Protein 3TQK (pdb70)

Sequence (335 aa):
NIKKEKVLIPAEVLIQDIPLLKTSFETVRKSRKEIANIIHGNDDRVAVVVGPCSIHDPAAAIEYATKLKEQVKKFHKDILIIRVYFEKPRTTIGWKGFINDPDLDNSYNINKGLRLARNLLSDLTNGLPCATEFLDVITPQYFAELITWGAIGARTVESQVHRELASGLSASIGFKNATNGDVQVAVDAVKSATYPHHFLSTTKSGSTAIFATKGNQNGHVILRGGASGPNFSKEHVDDCIAKLKKADINTKVIDCSHGNSQKDHSKQISVLADICEQIKHSNDIFGVIESNLVAGNQDINKKPLTYGQSVTDKCVDFEETVKLELAEAVQVRRG

B-factor: mean 31.32, std 11.63, range [2.0, 82.38]

Foldseek 3Di:
DDPDDDDAAFLLVLCVVQPQDPLLLVLQVVLLVVLLCLQLLVALAFEEEEEAPEDQDLVQVLVFLVVVVVCCVVFVNRYHYAEHEAADDDPPDDDGGCQQPNVLPPPRPNNVSLNVSQNSLSVSSNNHAYEYEDDAQGSCSNHLSSHQEYEHEQDCLQPPVSLQVLLAGSHQYEYEHHQAQHLLSRLVSLLSQQDWDWDWGADSNGHIDIDTGNGDLRYYYEFAAHNVAGQLAPVNQVVNCVSNVVSVRNTAYYELAPRNLVLDQVRSVVSVVRNLVVSLADSRRRYYFHEWADFFEDDSPDPPDDRTHHNDGTGHHVVVVSCSCNSVSRVNNDD

Structure (mmCIF, N/CA/C/O backbone):
data_3TQK
#
_entry.id   3TQK
#
_cell.length_a   84.690
_cell.length_b   84.690
_cell.length_c   107.387
_cell.angle_alpha   90.00
_cell.angle_beta   90.00
_cell.angle_gamma   120.00
#
_symmetry.space_group_name_H-M   'P 31 2 1'
#
loop_
_entity.id
_entity.type
_entity.pdbx_description
1 polymer 'Phospho-2-dehydro-3-deoxyheptonate aldolase'
2 non-polymer 'MANGANESE (II) ION'
3 non-polymer 'ACETATE ION'
4 non-polymer 'CALCIUM ION'
5 water water
#
loop_
_atom_site.group_PDB
_atom_site.id
_atom_site.type_symbol
_atom_site.label_atom_id
_atom_site.label_alt_id
_atom_site.label_comp_id
_atom_site.label_asym_id
_atom_site.label_entity_id
_atom_site.label_seq_id
_atom_site.pdbx_PDB_ins_code
_atom_site.Cartn_x
_atom_site.Cartn_y
_atom_site.Cartn_z
_atom_site.occupancy
_atom_site.B_iso_or_equiv
_atom_site.auth_seq_id
_atom_site.auth_comp_id
_atom_site.auth_asym_id
_atom_site.auth_atom_id
_atom_site.pdbx_PDB_model_num
ATOM 1 N N . ASN A 1 6 ? 7.511 43.627 -10.302 1.00 34.69 14 ASN A N 1
ATOM 2 C CA . ASN A 1 6 ? 6.704 43.216 -9.118 1.00 34.08 14 ASN A CA 1
ATOM 3 C C . ASN A 1 6 ? 7.350 43.629 -7.787 1.00 33.01 14 ASN A C 1
ATOM 4 O O . ASN A 1 6 ? 7.103 43.013 -6.739 1.00 31.16 14 ASN A O 1
ATOM 9 N N . ILE A 1 7 ? 8.156 44.695 -7.838 1.00 33.45 15 ILE A N 1
ATOM 10 C CA . ILE A 1 7 ? 8.740 45.287 -6.624 1.00 33.46 15 ILE A CA 1
ATOM 11 C C . ILE A 1 7 ? 8.041 46.605 -6.308 1.00 35.30 15 ILE A C 1
ATOM 12 O O . ILE A 1 7 ? 8.073 47.557 -7.096 1.00 36.62 15 ILE A O 1
ATOM 17 N N . LYS A 1 8 ? 7.388 46.639 -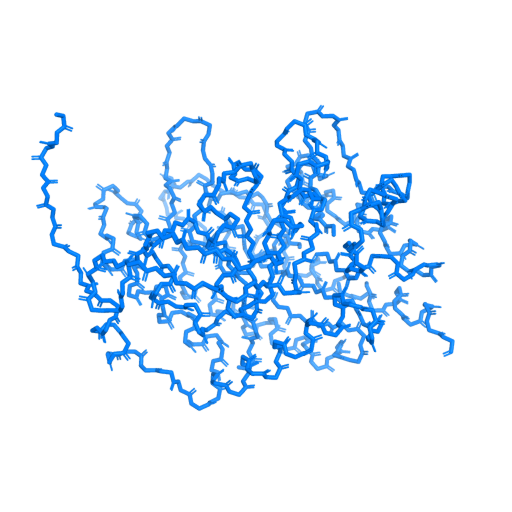5.156 1.00 36.28 16 LYS A N 1
ATOM 18 C CA . LYS A 1 8 ? 6.739 47.856 -4.671 1.00 38.63 16 LYS A CA 1
ATOM 19 C C . LYS A 1 8 ? 7.792 48.858 -4.204 1.00 38.30 16 LYS A C 1
ATOM 20 O O . LYS A 1 8 ? 7.740 50.025 -4.579 1.00 39.13 16 LYS A O 1
ATOM 26 N N . LYS A 1 9 ? 8.757 48.386 -3.408 1.00 37.40 17 LYS A N 1
ATOM 27 C CA . LYS A 1 9 ? 9.756 49.264 -2.796 1.00 37.71 17 LYS A CA 1
ATOM 28 C C . LYS A 1 9 ? 11.003 48.513 -2.314 1.00 36.04 17 LYS A C 1
ATOM 29 O O . LYS A 1 9 ? 10.907 47.398 -1.820 1.00 34.83 17 LYS A O 1
ATOM 35 N N . GLU A 1 10 ? 12.172 49.124 -2.496 1.00 35.80 18 GLU A N 1
ATOM 36 C CA . GLU A 1 10 ? 13.385 48.710 -1.810 1.00 34.79 18 GLU A CA 1
ATOM 37 C C . GLU A 1 10 ? 13.500 49.568 -0.585 1.00 34.18 18 GLU A C 1
ATOM 38 O O . GLU A 1 10 ? 13.529 50.790 -0.692 1.00 35.68 18 GLU A O 1
ATOM 44 N N . LYS A 1 11 ? 13.572 48.948 0.580 1.00 32.47 19 LYS A N 1
ATOM 45 C CA . LYS A 1 11 ? 13.724 49.703 1.813 1.00 32.17 19 LYS A CA 1
ATOM 46 C C . LYS A 1 11 ? 15.115 49.443 2.392 1.00 30.81 19 LYS A C 1
ATOM 47 O O . LYS A 1 11 ? 15.759 48.419 2.082 1.00 29.21 19 LYS A O 1
ATOM 53 N N . VAL A 1 12 ? 15.584 50.367 3.225 1.00 30.39 20 VAL A N 1
ATOM 54 C CA . VAL A 1 12 ? 16.928 50.267 3.793 1.00 29.39 20 VAL A CA 1
ATOM 55 C C . VAL A 1 12 ? 16.986 49.165 4.837 1.00 27.83 20 VAL A C 1
ATOM 56 O O . VAL A 1 12 ? 16.045 48.965 5.599 1.00 28.15 20 VAL A O 1
ATOM 60 N N . LEU A 1 13 ? 18.094 48.436 4.834 1.00 26.79 21 LEU A N 1
ATOM 61 C CA . LEU A 1 13 ? 18.433 47.456 5.863 1.00 25.53 21 LEU A CA 1
ATOM 62 C C . LEU A 1 13 ? 19.752 47.889 6.520 1.00 25.56 21 LEU A C 1
ATOM 63 O O . LEU A 1 13 ? 20.713 48.194 5.821 1.00 25.24 21 LEU A O 1
ATOM 68 N N . ILE A 1 14 ? 19.792 47.919 7.854 1.00 25.43 22 ILE A N 1
ATOM 69 C CA . ILE A 1 14 ? 21.009 48.270 8.576 1.00 25.41 22 ILE A CA 1
ATOM 70 C C . ILE A 1 14 ? 21.912 47.032 8.643 1.00 24.53 22 ILE A C 1
ATOM 71 O O . ILE A 1 14 ? 21.462 45.973 9.090 1.00 22.68 22 ILE A O 1
ATOM 76 N N . PRO A 1 15 ? 23.184 47.158 8.196 1.00 25.10 23 PRO A N 1
ATOM 77 C CA . PRO A 1 15 ? 24.083 46.000 8.172 1.00 24.51 23 PRO A CA 1
ATOM 78 C C . PRO A 1 15 ? 24.444 45.500 9.552 1.00 24.37 23 PRO A C 1
ATOM 79 O O . PRO A 1 15 ? 24.396 46.262 10.515 1.00 25.96 23 PRO A O 1
ATOM 83 N N . ALA A 1 16 ? 24.795 44.222 9.633 1.00 23.44 24 ALA A N 1
ATOM 84 C CA . ALA A 1 16 ? 25.081 43.553 10.904 1.00 23.32 24 ALA A CA 1
ATOM 85 C C . ALA A 1 16 ? 26.177 44.263 11.662 1.00 24.58 24 ALA A C 1
ATOM 86 O O . ALA A 1 16 ? 26.139 44.326 12.892 1.00 25.36 24 ALA A O 1
ATOM 88 N N . GLU A 1 17 ? 27.156 44.785 10.929 1.00 25.26 25 GLU A N 1
ATOM 89 C CA . GLU A 1 17 ? 28.231 45.612 11.498 1.00 26.94 25 GLU A CA 1
ATOM 90 C C . GLU A 1 17 ? 27.731 46.560 12.571 1.00 27.28 25 GLU A C 1
ATOM 91 O O . GLU A 1 17 ? 28.338 46.722 13.635 1.00 27.02 25 GLU A O 1
ATOM 97 N N . VAL A 1 18 ? 26.662 47.264 12.213 1.00 26.77 26 VAL A N 1
ATOM 98 C CA . VAL A 1 18 ? 26.162 48.353 13.026 1.00 27.61 26 VAL A CA 1
ATOM 99 C C . VAL A 1 18 ? 25.524 47.764 14.278 1.00 27.12 26 VAL A C 1
ATOM 100 O O . VAL A 1 18 ? 25.804 48.211 15.381 1.00 27.93 26 VAL A O 1
ATOM 104 N N . LEU A 1 19 ? 24.711 46.726 14.113 1.00 25.53 27 LEU A N 1
ATOM 105 C CA . LEU A 1 19 ? 24.071 46.100 15.265 1.00 25.33 27 LEU A CA 1
ATOM 106 C C . LEU A 1 19 ? 25.083 45.428 16.175 1.00 25.07 27 LEU A C 1
ATOM 107 O O . LEU A 1 19 ? 24.872 45.362 17.379 1.00 25.77 27 LEU A O 1
ATOM 112 N N . ILE A 1 20 ? 26.166 44.915 15.597 1.00 24.92 28 ILE A N 1
ATOM 113 C CA . ILE A 1 20 ? 27.259 44.331 16.376 1.00 25.09 28 ILE A CA 1
ATOM 114 C C . ILE A 1 20 ? 27.990 45.391 17.194 1.00 27.01 28 ILE A C 1
ATOM 115 O O . ILE A 1 20 ? 28.353 45.137 18.332 1.00 27.51 28 ILE A O 1
ATOM 120 N N . GLN A 1 21 ? 28.189 46.581 16.638 1.00 28.84 29 GLN A N 1
ATOM 121 C CA . GLN A 1 21 ? 28.742 47.695 17.412 1.00 31.72 29 GLN A CA 1
ATOM 122 C C . GLN A 1 21 ? 27.788 48.116 18.520 1.00 32.05 29 GLN A C 1
ATOM 123 O O . GLN A 1 21 ? 28.200 48.289 19.654 1.00 33.58 29 GLN A O 1
ATOM 129 N N . ASP A 1 22 ? 26.518 48.283 18.176 1.00 31.30 30 ASP A N 1
ATOM 130 C CA . ASP A 1 22 ? 25.484 48.665 19.144 1.00 31.88 30 ASP A CA 1
ATOM 131 C C . ASP A 1 22 ? 25.289 47.610 20.237 1.00 31.46 30 ASP A C 1
ATOM 132 O O . ASP A 1 22 ? 25.073 47.963 21.401 1.00 32.62 30 ASP A O 1
ATOM 137 N N . ILE A 1 23 ? 25.368 46.331 19.859 1.00 29.49 31 ILE A N 1
ATOM 138 C CA . ILE A 1 23 ? 25.052 45.221 20.758 1.00 29.13 31 ILE A CA 1
ATOM 139 C C . ILE A 1 23 ? 26.235 44.233 20.741 1.00 28.84 31 ILE A C 1
ATOM 140 O O . ILE A 1 23 ? 26.169 43.180 20.094 1.00 27.46 31 ILE A O 1
ATOM 145 N N . PRO A 1 24 ? 27.331 44.582 21.432 1.00 30.01 32 PRO A N 1
ATOM 146 C CA . PRO A 1 24 ? 28.564 43.829 21.279 1.00 29.94 32 PRO A CA 1
ATOM 147 C C . PRO A 1 24 ? 28.505 42.454 21.912 1.00 29.53 32 PRO A C 1
ATOM 148 O O . PRO A 1 24 ? 27.684 42.216 22.801 1.00 29.74 32 PRO A O 1
ATOM 152 N N . LEU A 1 25 ? 29.361 41.560 21.424 1.00 29.12 33 LEU A N 1
ATOM 153 C CA . LEU A 1 25 ? 29.556 40.243 22.032 1.00 29.07 33 LEU A CA 1
ATOM 154 C C . LEU A 1 25 ? 30.196 40.428 23.395 1.00 30.74 33 LEU A C 1
ATOM 155 O O . LEU A 1 25 ? 31.346 40.865 23.492 1.00 32.17 33 LEU A O 1
ATOM 160 N N . LEU A 1 26 ? 29.442 40.131 24.446 1.00 31.46 34 LEU A N 1
ATOM 161 C CA . LEU A 1 26 ? 29.928 40.321 25.811 1.00 33.28 34 LEU A CA 1
ATOM 162 C C . LEU A 1 26 ? 30.814 39.131 26.189 1.00 33.38 34 LEU A C 1
ATOM 163 O O . LEU A 1 26 ? 30.754 38.078 25.550 1.00 31.58 34 LEU A O 1
ATOM 168 N N . LYS A 1 27 ? 31.648 39.297 27.218 1.00 35.28 35 LYS A N 1
ATOM 169 C CA . LYS A 1 27 ? 32.621 38.259 27.578 1.00 35.26 35 LYS A CA 1
ATOM 170 C C . LYS A 1 27 ? 31.920 36.990 28.051 1.00 33.95 35 LYS A C 1
ATOM 171 O O . LYS A 1 27 ? 32.271 35.896 27.612 1.00 32.79 35 LYS A O 1
ATOM 177 N N . THR A 1 28 ? 30.931 37.127 28.932 1.00 33.92 36 THR A N 1
ATOM 178 C CA . THR A 1 28 ? 30.191 35.965 29.401 1.00 33.31 36 THR A CA 1
ATOM 179 C C . THR A 1 28 ? 29.519 35.233 28.239 1.00 31.22 36 THR A C 1
ATOM 180 O O . THR A 1 28 ? 29.537 34.000 28.183 1.00 30.47 36 THR A O 1
ATOM 184 N N . SER A 1 29 ? 28.948 35.998 27.312 1.00 30.31 37 SER A N 1
ATOM 185 C CA . SER A 1 29 ? 28.370 35.439 26.103 1.00 28.79 37 SER A CA 1
ATOM 186 C C . SER A 1 29 ? 29.410 34.638 25.317 1.00 27.98 37 SER A C 1
ATOM 187 O O . SER A 1 29 ? 29.155 33.506 24.948 1.00 26.55 37 SER A O 1
ATOM 190 N N . PHE A 1 30 ? 30.573 35.236 25.070 1.00 28.97 38 PHE A N 1
ATOM 191 C CA . PHE A 1 30 ? 31.637 34.584 24.316 1.00 28.92 38 PHE A CA 1
ATOM 192 C C . PHE A 1 30 ? 31.994 33.222 24.928 1.00 28.95 38 PHE A C 1
ATOM 193 O O . PHE A 1 30 ? 32.112 32.207 24.218 1.00 27.61 38 PHE A O 1
ATOM 201 N N . GLU A 1 31 ? 32.139 33.213 26.249 1.00 29.78 39 GLU A N 1
ATOM 202 C CA . GLU A 1 31 ? 32.564 32.022 26.970 1.00 30.12 39 GLU A CA 1
ATOM 203 C C . GLU A 1 31 ? 31.480 30.962 27.034 1.00 28.66 39 GLU A C 1
ATOM 204 O O . GLU A 1 31 ? 31.786 29.771 26.957 1.00 28.95 39 GLU A O 1
ATOM 210 N N . THR A 1 32 ? 30.222 31.386 27.146 1.00 27.80 40 THR A N 1
ATOM 211 C CA . THR A 1 32 ? 29.097 30.459 27.091 1.00 25.74 40 THR A CA 1
ATOM 212 C C . THR A 1 32 ? 29.030 29.769 25.729 1.00 24.19 40 THR A C 1
ATOM 213 O O . THR A 1 32 ? 28.816 28.554 25.652 1.00 23.15 40 THR A O 1
ATOM 217 N N . VAL A 1 33 ? 29.215 30.531 24.655 1.00 23.28 41 VAL A N 1
ATOM 218 C CA . VAL A 1 33 ? 29.130 29.960 23.319 1.00 21.77 41 VAL A CA 1
ATOM 219 C C . VAL A 1 33 ? 30.305 29.020 23.072 1.00 22.25 41 VAL A C 1
ATOM 220 O O . VAL A 1 33 ? 30.116 27.894 22.624 1.00 21.32 41 VAL A O 1
ATOM 224 N N . ARG A 1 34 ? 31.513 29.480 23.386 1.00 23.74 42 ARG A N 1
ATOM 225 C CA . ARG A 1 34 ? 32.713 28.698 23.150 1.00 24.49 42 ARG A CA 1
ATOM 226 C C . ARG A 1 34 ? 32.610 27.349 23.843 1.00 24.39 42 ARG A C 1
ATOM 227 O O . ARG A 1 34 ? 32.825 26.303 23.222 1.00 24.18 42 ARG A O 1
ATOM 235 N N . LYS A 1 35 ? 32.249 27.384 25.119 1.00 24.88 43 LYS A N 1
ATOM 236 C CA . LYS A 1 35 ? 32.162 26.181 25.929 1.00 25.35 43 LYS A CA 1
ATOM 237 C C . LYS A 1 35 ? 31.028 25.271 25.484 1.00 23.76 43 LYS A C 1
ATOM 238 O O . LYS A 1 35 ? 31.242 24.075 25.251 1.00 23.61 43 LYS A O 1
ATOM 244 N N . SER A 1 36 ? 29.831 25.824 25.350 1.00 22.68 44 SER A N 1
ATOM 245 C CA . SER A 1 36 ? 28.667 25.016 25.001 1.00 21.93 44 SER A CA 1
ATOM 246 C C . SER A 1 36 ? 28.798 24.392 23.616 1.00 21.43 44 SER A C 1
ATOM 247 O O . SER A 1 36 ? 28.299 23.289 23.385 1.00 21.43 44 SER A O 1
ATOM 250 N N . ARG A 1 37 ? 29.473 25.086 22.696 1.00 21.12 45 ARG A N 1
ATOM 251 C CA . ARG A 1 37 ? 29.705 24.545 21.355 1.00 20.48 45 ARG A CA 1
ATOM 252 C C . ARG A 1 37 ? 30.585 23.300 21.399 1.00 21.03 45 ARG A C 1
ATOM 253 O O . ARG A 1 37 ? 30.316 22.326 20.692 1.00 20.42 45 ARG A O 1
ATOM 261 N N . LYS A 1 38 ? 31.643 23.341 22.206 1.00 22.23 46 LYS A N 1
ATOM 262 C CA . LYS A 1 38 ? 32.497 22.169 22.375 1.00 23.27 46 LYS A CA 1
ATOM 263 C C . LYS A 1 38 ? 31.679 21.034 22.997 1.00 22.82 46 LYS A C 1
ATOM 264 O O . LYS A 1 38 ? 31.729 19.895 22.545 1.00 22.08 46 LYS A O 1
ATOM 270 N N . GLU A 1 39 ? 30.907 21.371 24.018 1.00 22.83 47 GLU A N 1
ATOM 271 C CA . GLU A 1 39 ? 30.050 20.399 24.676 1.00 23.25 47 GLU A CA 1
ATOM 272 C C . GLU A 1 39 ? 29.021 19.732 23.753 1.00 22.13 47 GLU A C 1
ATOM 273 O O . GLU A 1 39 ? 28.868 18.513 23.805 1.00 22.59 47 GLU A O 1
ATOM 279 N N . ILE A 1 40 ? 28.319 20.491 22.911 1.00 20.74 48 ILE A N 1
ATOM 280 C CA . ILE A 1 40 ? 27.318 19.864 22.023 1.00 19.63 48 ILE A CA 1
ATOM 281 C C . ILE A 1 40 ? 27.999 19.061 20.907 1.00 19.43 48 ILE A C 1
ATOM 282 O O . ILE A 1 40 ? 27.484 18.013 20.508 1.00 19.81 48 ILE A O 1
ATOM 287 N N . ALA A 1 41 ? 29.142 19.535 20.409 1.00 18.69 49 ALA A N 1
ATOM 288 C CA . ALA A 1 41 ? 29.889 18.787 19.391 1.00 18.81 49 ALA A CA 1
ATOM 289 C C . ALA A 1 41 ? 30.263 17.380 19.902 1.00 19.23 49 ALA A C 1
ATOM 290 O O . ALA A 1 41 ? 30.086 16.395 19.191 1.00 19.52 49 ALA A O 1
ATOM 292 N N . ASN A 1 42 ? 30.741 17.297 21.138 1.00 19.83 50 ASN A N 1
ATOM 293 C CA . ASN A 1 42 ? 31.117 16.024 21.748 1.00 21.04 50 ASN A CA 1
ATOM 294 C C . ASN A 1 42 ? 29.927 15.107 21.982 1.00 21.17 50 ASN A C 1
ATOM 295 O O . ASN A 1 42 ? 30.028 13.896 21.804 1.00 21.55 50 ASN A O 1
ATOM 300 N N . ILE A 1 43 ? 28.801 15.678 22.380 1.00 20.85 51 ILE A N 1
ATOM 301 C CA . ILE A 1 43 ? 27.581 14.890 22.494 1.00 21.39 51 ILE A CA 1
ATOM 302 C C . ILE A 1 43 ? 27.147 14.361 21.110 1.00 21.27 51 ILE A C 1
ATOM 303 O O . ILE A 1 43 ? 26.848 13.185 20.977 1.00 21.90 51 ILE A O 1
ATOM 308 N N . ILE A 1 44 ? 27.166 15.216 20.090 1.00 21.07 52 ILE A N 1
ATOM 309 C CA . ILE A 1 44 ? 26.762 14.835 18.718 1.00 21.18 52 ILE A CA 1
ATOM 310 C C . ILE A 1 44 ? 27.597 13.671 18.164 1.00 22.08 52 ILE A C 1
ATOM 311 O O . ILE A 1 44 ? 27.072 12.793 17.467 1.00 23.15 52 ILE A O 1
ATOM 316 N N . HIS A 1 45 ? 28.890 13.667 18.496 1.00 22.06 53 HIS A N 1
ATOM 317 C CA . HIS A 1 45 ? 29.829 12.655 18.030 1.00 22.07 53 HIS A CA 1
ATOM 318 C C . HIS A 1 45 ? 29.948 11.456 18.960 1.00 23.07 53 HIS A C 1
ATOM 319 O O . HIS A 1 45 ? 30.654 10.498 18.648 1.00 23.96 53 HIS A O 1
ATOM 326 N N . GLY A 1 46 ? 29.267 11.504 20.100 1.00 23.28 54 GLY A N 1
ATOM 327 C CA . GLY A 1 46 ? 29.188 10.354 20.991 1.00 24.22 54 GLY A CA 1
ATOM 328 C C . GLY A 1 46 ? 30.266 10.295 22.048 1.00 24.71 54 GLY A C 1
ATOM 329 O O . GLY A 1 46 ? 30.316 9.338 22.826 1.00 26.02 54 GLY A O 1
ATOM 330 N N . ASN A 1 47 ? 31.115 11.316 22.095 1.00 23.87 55 ASN A N 1
ATOM 331 C CA . ASN A 1 47 ? 32.214 11.363 23.048 1.00 24.30 55 ASN A CA 1
ATOM 332 C C . ASN A 1 47 ? 31.798 11.766 24.472 1.00 24.47 55 ASN A C 1
ATOM 333 O O . ASN A 1 47 ? 32.600 11.668 25.413 1.00 25.60 55 ASN A O 1
ATOM 338 N N . ASP A 1 48 ? 30.552 12.220 24.612 1.00 23.76 56 ASP A N 1
ATOM 339 C CA . ASP A 1 48 ? 29.902 12.447 25.896 1.00 24.09 56 ASP A CA 1
ATOM 340 C C . ASP A 1 48 ? 28.539 11.763 25.793 1.00 24.54 56 ASP A C 1
ATOM 341 O O . ASP A 1 48 ? 27.913 11.790 24.727 1.00 24.11 56 ASP A O 1
ATOM 346 N N . ASP A 1 49 ? 28.075 11.154 26.881 1.00 25.53 57 ASP A N 1
ATOM 347 C CA . ASP A 1 49 ? 26.820 10.397 26.844 1.00 26.26 57 ASP A CA 1
ATOM 348 C C . ASP A 1 49 ? 25.668 11.103 27.575 1.00 26.59 57 ASP A C 1
ATOM 349 O O . ASP A 1 49 ? 24.577 10.543 27.739 1.00 27.26 57 ASP A O 1
ATOM 354 N N . ARG A 1 50 ? 25.920 12.330 28.009 1.00 26.04 58 ARG A N 1
ATOM 355 C CA . ARG A 1 50 ? 24.840 13.265 28.302 1.00 26.24 58 ARG A CA 1
ATOM 356 C C . ARG A 1 50 ? 23.954 13.420 27.071 1.00 25.57 58 ARG A C 1
ATOM 357 O O . ARG A 1 50 ? 24.396 13.177 25.947 1.00 25.85 58 ARG A O 1
ATOM 365 N N . VAL A 1 51 ? 22.702 13.798 27.293 1.00 25.77 59 VAL A N 1
ATOM 366 C CA . VAL A 1 51 ? 21.763 14.026 26.206 1.00 25.17 59 VAL A CA 1
ATOM 367 C C . VAL A 1 51 ? 21.548 15.540 26.084 1.00 24.41 59 VAL A C 1
ATOM 368 O O . VAL A 1 51 ? 21.468 16.225 27.088 1.00 24.94 59 VAL A O 1
ATOM 372 N N . ALA A 1 52 ? 21.526 16.061 24.858 1.00 23.12 60 ALA A N 1
ATOM 373 C CA . ALA A 1 52 ? 21.302 17.490 24.610 1.00 22.54 60 ALA A CA 1
ATOM 374 C C . ALA A 1 52 ? 19.805 17.744 24.535 1.00 23.25 60 ALA A C 1
ATOM 375 O O . ALA A 1 52 ? 19.076 16.946 23.940 1.00 23.79 60 ALA A O 1
ATOM 377 N N . VAL A 1 53 ? 19.349 18.840 25.136 1.00 23.20 61 VAL A N 1
ATOM 378 C CA . VAL A 1 53 ? 17.930 19.170 25.151 1.00 23.87 61 VAL A CA 1
ATOM 379 C C . VAL A 1 53 ? 17.756 20.600 24.693 1.00 23.05 61 VAL A C 1
ATOM 380 O O . VAL A 1 53 ? 18.208 21.537 25.367 1.00 23.17 61 VAL A O 1
ATOM 384 N N . VAL A 1 54 ? 17.137 20.745 23.523 1.00 22.49 62 VAL A N 1
ATOM 385 C CA . VAL A 1 54 ? 16.841 22.037 22.925 1.00 21.56 62 VAL A CA 1
ATOM 386 C C . VAL A 1 54 ? 15.394 22.322 23.257 1.00 23.09 62 VAL A C 1
ATOM 387 O O . VAL A 1 54 ? 14.487 21.704 22.705 1.00 23.04 62 VAL A O 1
ATOM 391 N N . VAL A 1 55 ? 15.187 23.256 24.178 1.00 23.96 63 VAL A N 1
ATOM 392 C CA . VAL A 1 55 ? 13.903 23.412 24.805 1.00 25.51 63 VAL A CA 1
ATOM 393 C C . VAL A 1 55 ? 13.546 24.882 24.880 1.00 26.13 63 VAL A C 1
ATOM 394 O O . VAL A 1 55 ? 14.359 25.715 25.264 1.00 25.61 63 VAL A O 1
ATOM 398 N N . GLY A 1 56 ? 12.322 25.205 24.499 1.00 27.36 64 GLY A N 1
ATOM 399 C CA . GLY A 1 56 ? 11.850 26.570 24.607 1.00 28.30 64 GLY A CA 1
ATOM 400 C C . GLY A 1 56 ? 10.587 26.781 23.814 1.00 29.23 64 GLY A C 1
ATOM 401 O O . GLY A 1 56 ? 9.984 25.814 23.348 1.00 29.14 64 GLY A O 1
ATOM 402 N N . PRO A 1 57 ? 10.167 28.047 23.679 1.00 30.25 65 PRO A N 1
ATOM 403 C CA . PRO A 1 57 ? 8.958 28.423 22.947 1.00 31.56 65 PRO A CA 1
ATOM 404 C C . PRO A 1 57 ? 9.007 28.029 21.478 1.00 30.91 65 PRO A C 1
ATOM 405 O O . PRO A 1 57 ? 10.090 27.973 20.891 1.00 29.16 65 PRO A O 1
ATOM 409 N N . CYS A 1 58 ? 7.840 27.767 20.892 1.00 32.47 66 CYS A N 1
ATOM 410 C CA . CYS A 1 58 ? 7.762 27.459 19.461 1.00 32.17 66 CYS A CA 1
ATOM 411 C C . CYS A 1 58 ? 8.483 28.553 18.679 1.00 31.18 66 CYS A C 1
ATOM 412 O O . CYS A 1 58 ? 9.376 28.269 17.882 1.00 29.95 66 CYS A O 1
ATOM 415 N N . SER A 1 59 ? 8.094 29.801 18.940 1.00 32.01 67 SER A N 1
ATOM 416 C CA . SER A 1 59 ? 8.716 30.969 18.321 1.00 31.25 67 SER A CA 1
ATOM 417 C C . SER A 1 59 ? 8.642 32.136 19.301 1.00 31.52 67 SER A C 1
ATOM 418 O O . SER A 1 59 ? 7.705 32.220 20.092 1.00 32.19 67 SER A O 1
ATOM 421 N N . ILE A 1 60 ? 9.633 33.023 19.260 1.00 29.98 68 ILE A N 1
ATOM 422 C CA . ILE A 1 60 ? 9.625 34.183 20.146 1.00 30.60 68 ILE A CA 1
ATOM 423 C C . ILE A 1 60 ? 8.712 35.266 19.548 1.00 31.74 68 ILE A C 1
ATOM 424 O O . ILE A 1 60 ? 8.768 35.558 18.345 1.00 31.01 68 ILE A O 1
ATOM 429 N N . HIS A 1 61 ? 7.835 35.810 20.385 1.00 33.45 69 HIS A N 1
ATOM 430 C CA . HIS A 1 61 ? 7.057 37.003 20.048 1.00 34.64 69 HIS A CA 1
ATOM 431 C C . HIS A 1 61 ? 7.124 38.066 21.146 1.00 35.77 69 HIS A C 1
ATOM 432 O O . HIS A 1 61 ? 6.738 39.204 20.913 1.00 36.42 69 HIS A O 1
ATOM 439 N N . ASP A 1 62 ? 7.635 37.693 22.322 1.00 36.12 70 ASP A N 1
ATOM 440 C CA . ASP A 1 62 ? 7.680 38.575 23.489 1.00 37.72 70 ASP A CA 1
ATOM 441 C C . ASP A 1 62 ? 9.030 38.387 24.197 1.00 36.98 70 ASP A C 1
ATOM 442 O O . ASP A 1 62 ? 9.191 37.459 25.001 1.00 36.54 70 ASP A O 1
ATOM 447 N N . PRO A 1 63 ? 10.010 39.262 23.888 1.00 36.57 71 PRO A N 1
ATOM 448 C CA . PRO A 1 63 ? 11.372 39.114 24.433 1.00 35.74 71 PRO A CA 1
ATOM 449 C C . PRO A 1 63 ? 11.433 39.183 25.963 1.00 37.21 71 PRO A C 1
ATOM 450 O O . PRO A 1 63 ? 12.249 38.485 26.561 1.00 36.99 71 PRO A O 1
ATOM 454 N N . ALA A 1 64 ? 10.583 40.009 26.579 1.00 38.40 72 ALA A N 1
ATOM 455 C CA . ALA A 1 64 ? 10.488 40.061 28.034 1.00 40.08 72 ALA A CA 1
ATOM 456 C C . ALA A 1 64 ? 9.999 38.735 28.619 1.00 40.11 72 ALA A C 1
ATOM 457 O O . ALA A 1 64 ? 10.507 38.282 29.651 1.00 41.08 72 ALA A O 1
ATOM 459 N N . ALA A 1 65 ? 9.006 38.122 27.981 1.00 39.49 73 ALA A N 1
ATOM 460 C CA . ALA A 1 65 ? 8.537 36.803 28.415 1.00 39.36 73 ALA A CA 1
ATOM 461 C C . ALA A 1 65 ? 9.638 35.756 28.198 1.00 37.12 73 ALA A C 1
ATOM 462 O O . ALA A 1 65 ? 9.813 34.865 29.015 1.00 37.32 73 ALA A O 1
ATOM 464 N N . ALA A 1 66 ? 10.392 35.892 27.112 1.00 35.16 74 ALA A N 1
ATOM 465 C CA . ALA A 1 66 ? 11.529 35.014 26.845 1.00 33.58 74 ALA A CA 1
ATOM 466 C C . ALA A 1 66 ? 12.605 35.086 27.945 1.00 33.81 74 ALA A C 1
ATOM 467 O O . ALA A 1 66 ? 13.149 34.063 28.360 1.00 33.56 74 ALA A O 1
ATOM 469 N N . ILE A 1 67 ? 12.913 36.290 28.409 1.00 34.82 75 ILE A N 1
ATOM 470 C CA . ILE A 1 67 ? 13.850 36.464 29.517 1.00 35.40 75 ILE A CA 1
ATOM 471 C C . ILE A 1 67 ? 13.315 35.780 30.786 1.00 37.25 75 ILE A C 1
ATOM 472 O O . ILE A 1 67 ? 14.042 35.017 31.435 1.00 36.94 75 ILE A O 1
ATOM 477 N N . GLU A 1 68 ? 12.053 36.023 31.136 1.00 38.50 76 GLU A N 1
ATOM 478 C CA . GLU A 1 68 ? 11.493 35.347 32.308 1.00 40.53 76 GLU A CA 1
ATOM 479 C C . GLU A 1 68 ? 11.563 33.825 32.190 1.00 39.13 76 GLU A C 1
ATOM 480 O O . GLU A 1 68 ? 11.930 33.154 33.150 1.00 39.55 76 GLU A O 1
ATOM 486 N N . TYR A 1 69 ? 11.217 33.287 31.021 1.00 37.59 77 TYR A N 1
ATOM 487 C CA . TYR A 1 69 ? 11.340 31.846 30.763 1.00 36.26 77 TYR A CA 1
ATOM 488 C C . TYR A 1 69 ? 12.778 31.380 30.982 1.00 34.99 77 TYR A C 1
ATOM 489 O O . TYR A 1 69 ? 13.019 30.352 31.616 1.00 35.14 77 TYR A O 1
ATOM 498 N N . ALA A 1 70 ? 13.725 32.152 30.454 1.00 33.89 78 ALA A N 1
ATOM 499 C CA . ALA A 1 70 ? 15.143 31.802 30.508 1.00 32.68 78 ALA A CA 1
ATOM 500 C C . ALA A 1 70 ? 15.642 31.719 31.933 1.00 34.20 78 ALA A C 1
ATOM 501 O O . ALA A 1 70 ? 16.425 30.831 32.265 1.00 33.97 78 ALA A O 1
ATOM 503 N N . THR A 1 71 ? 15.195 32.651 32.766 1.00 36.23 79 THR A N 1
ATOM 504 C CA . THR A 1 71 ? 15.532 32.655 34.179 1.00 38.09 79 THR A CA 1
ATOM 505 C C . THR A 1 71 ? 15.132 31.339 34.845 1.00 38.65 79 THR A C 1
ATOM 506 O O . THR A 1 71 ? 15.926 30.725 35.558 1.00 38.34 79 THR A O 1
ATOM 510 N N . LYS A 1 72 ? 13.899 30.915 34.600 1.00 39.34 80 LYS A N 1
ATOM 511 C CA . LYS A 1 72 ? 13.410 29.652 35.129 1.00 40.48 80 LYS A CA 1
ATOM 512 C C . LYS A 1 72 ? 14.239 28.488 34.597 1.00 38.57 80 LYS A C 1
ATOM 513 O O . LYS A 1 72 ? 14.594 27.595 35.345 1.00 38.77 80 LYS A O 1
ATOM 519 N N . LEU A 1 73 ? 14.555 28.507 33.308 1.00 36.96 81 LEU A N 1
ATOM 520 C CA . LEU A 1 73 ? 15.355 27.438 32.716 1.00 35.60 81 LEU A CA 1
ATOM 521 C C . LEU A 1 73 ? 16.763 27.395 33.327 1.00 35.47 81 LEU A C 1
ATOM 522 O O . LEU A 1 73 ? 17.244 26.337 33.709 1.00 35.23 81 LEU A O 1
ATOM 527 N N . LYS A 1 74 ? 17.406 28.552 33.441 1.00 35.98 82 LYS A N 1
ATOM 528 C CA . LYS A 1 74 ? 18.760 28.619 33.972 1.00 36.57 82 LYS A CA 1
ATOM 529 C C . LYS A 1 74 ? 18.796 28.046 35.388 1.00 38.47 82 LYS A C 1
ATOM 530 O O . LYS A 1 74 ? 19.774 27.439 35.775 1.00 38.96 82 LYS A O 1
ATOM 536 N N . GLU A 1 75 ? 17.706 28.185 36.128 1.00 40.87 83 GLU A N 1
ATOM 537 C CA . GLU A 1 75 ? 17.608 27.649 37.479 1.00 43.15 83 GLU A CA 1
ATOM 538 C C . GLU A 1 75 ? 17.676 26.134 37.508 1.00 42.46 83 GLU A C 1
ATOM 539 O O . GLU A 1 75 ? 18.139 25.564 38.487 1.00 43.67 83 GLU A O 1
ATOM 545 N N . GLN A 1 76 ? 17.189 25.488 36.456 1.00 41.01 84 GLN A N 1
ATOM 546 C CA . GLN A 1 76 ? 17.173 24.034 36.393 1.00 40.79 84 GLN A CA 1
ATOM 547 C C . GLN A 1 76 ? 18.512 23.444 35.981 1.00 39.46 84 GLN A C 1
ATOM 548 O O . GLN A 1 76 ? 18.762 22.254 36.211 1.00 39.94 84 GLN A O 1
ATOM 554 N N . VAL A 1 77 ? 19.358 24.250 35.344 1.00 38.11 85 VAL A N 1
ATOM 555 C CA . VAL A 1 77 ? 20.570 23.723 34.730 1.00 36.61 85 VAL A CA 1
ATOM 556 C C . VAL A 1 77 ? 21.429 23.003 35.776 1.00 37.70 85 VAL A C 1
ATOM 557 O O . VAL A 1 77 ? 21.762 21.837 35.583 1.00 36.54 85 VAL A O 1
ATOM 561 N N . LYS A 1 78 ? 21.717 23.662 36.899 1.00 39.38 86 LYS A N 1
ATOM 562 C CA . LYS A 1 78 ? 22.545 23.050 37.946 1.00 41.22 86 LYS A CA 1
ATOM 563 C C . LYS A 1 78 ? 22.001 21.734 38.510 1.00 42.06 86 LYS A C 1
ATOM 564 O O . LYS A 1 78 ? 22.773 20.928 39.028 1.00 42.99 86 LYS A O 1
ATOM 570 N N . LYS A 1 79 ? 20.688 21.523 38.437 1.00 42.38 87 LYS A N 1
ATOM 571 C CA . LYS A 1 79 ? 20.094 20.253 38.862 1.00 43.12 87 LYS A CA 1
ATOM 572 C C . LYS A 1 79 ? 20.475 19.105 37.913 1.00 41.07 87 LYS A C 1
ATOM 573 O O . LYS A 1 79 ? 20.645 17.971 38.356 1.00 41.87 87 LYS A O 1
ATOM 579 N N . PHE A 1 80 ? 20.636 19.410 36.627 1.00 38.27 88 PHE A N 1
ATOM 580 C CA . PHE A 1 80 ? 20.664 18.383 35.585 1.00 36.75 88 PHE A CA 1
ATOM 581 C C . PHE A 1 80 ? 21.944 18.291 34.759 1.00 34.73 88 PHE A C 1
ATOM 582 O O . PHE A 1 80 ? 22.046 17.423 33.897 1.00 33.51 88 PHE A O 1
ATOM 590 N N . HIS A 1 81 ? 22.910 19.161 35.029 1.00 34.33 89 HIS A N 1
ATOM 591 C CA . HIS A 1 81 ? 24.020 19.395 34.100 1.00 33.17 89 HIS A CA 1
ATOM 592 C C . HIS A 1 81 ? 25.006 18.215 33.965 1.00 32.79 89 HIS A C 1
ATOM 593 O O . HIS A 1 81 ? 25.754 18.140 32.985 1.00 30.82 89 HIS A O 1
ATOM 600 N N . LYS A 1 82 ? 25.022 17.319 34.947 1.00 33.94 90 LYS A N 1
ATOM 601 C CA . LYS A 1 82 ? 25.829 16.104 34.842 1.00 34.32 90 LYS A CA 1
ATOM 602 C C . LYS A 1 82 ? 25.238 15.116 33.826 1.00 33.42 90 LYS A C 1
ATOM 603 O O . LYS A 1 82 ? 25.967 14.280 33.279 1.00 32.56 90 LYS A O 1
ATOM 609 N N . ASP A 1 83 ? 23.928 15.237 33.576 1.00 32.93 91 ASP A N 1
ATOM 610 C CA . ASP A 1 83 ? 23.177 14.303 32.729 1.00 32.35 91 ASP A CA 1
ATOM 611 C C . ASP A 1 83 ? 22.686 14.886 31.413 1.00 30.71 91 ASP A C 1
ATOM 612 O O . ASP A 1 83 ? 22.483 14.158 30.453 1.00 30.04 91 ASP A O 1
ATOM 617 N N . ILE A 1 84 ? 22.524 16.200 31.370 1.00 30.54 92 ILE A N 1
ATOM 618 C CA . ILE A 1 84 ? 21.802 16.871 30.297 1.00 29.78 92 ILE A CA 1
ATOM 619 C C . ILE A 1 84 ? 22.493 18.176 29.937 1.00 28.00 92 ILE A C 1
ATOM 620 O O . ILE A 1 84 ? 22.906 18.910 30.825 1.00 28.19 92 ILE A O 1
ATOM 625 N N . LEU A 1 85 ? 22.615 18.465 28.644 1.00 26.24 93 LEU A N 1
ATOM 626 C CA . LEU A 1 85 ? 23.025 19.795 28.194 1.00 24.92 93 LEU A CA 1
ATOM 627 C C . LEU A 1 85 ? 21.773 20.530 27.721 1.00 24.91 93 LEU A C 1
ATOM 628 O O . LEU A 1 85 ? 21.154 20.127 26.733 1.00 24.61 93 LEU A O 1
ATOM 633 N N . ILE A 1 86 ? 21.393 21.583 28.448 1.00 25.54 94 ILE A N 1
ATOM 634 C CA . ILE A 1 86 ? 20.206 22.368 28.137 1.00 25.37 94 ILE A CA 1
ATOM 635 C C . ILE A 1 86 ? 20.601 23.515 27.238 1.00 24.61 94 ILE A C 1
ATOM 636 O O . ILE A 1 86 ? 21.530 24.271 27.551 1.00 24.63 94 ILE A O 1
ATOM 641 N N . ILE A 1 87 ? 19.913 23.606 26.102 1.00 23.81 95 ILE A N 1
ATOM 642 C CA . ILE A 1 87 ? 20.109 24.679 25.140 1.00 22.55 95 ILE A CA 1
ATOM 643 C C . ILE A 1 87 ? 18.760 25.325 24.911 1.00 22.88 95 ILE A C 1
ATOM 644 O O . ILE A 1 87 ? 17.794 24.641 24.592 1.00 22.86 95 ILE A O 1
ATOM 657 N N . ARG A 1 89 ? 15.804 27.237 23.164 1.00 23.89 97 ARG A N 1
ATOM 658 C CA . ARG A 1 89 ? 15.255 27.415 21.837 1.00 23.95 97 ARG A CA 1
ATOM 659 C C . ARG A 1 89 ? 14.825 28.869 21.669 1.00 24.20 97 ARG A C 1
ATOM 660 O O . ARG A 1 89 ? 13.939 29.359 22.385 1.00 25.65 97 ARG A O 1
ATOM 668 N N . VAL A 1 90 ? 15.469 29.567 20.742 1.00 23.32 98 VAL A N 1
ATOM 669 C CA . VAL A 1 90 ? 15.164 30.969 20.488 1.00 24.13 98 VAL A CA 1
ATOM 670 C C . VAL A 1 90 ? 14.887 31.139 18.996 1.00 24.57 98 VAL A C 1
ATOM 671 O O . VAL A 1 90 ? 15.768 31.558 18.234 1.00 23.42 98 VAL A O 1
ATOM 675 N N . TYR A 1 91 ? 13.662 30.799 18.584 1.00 26.15 99 TYR A N 1
ATOM 676 C CA . TYR A 1 91 ? 13.293 30.783 17.165 1.00 27.07 99 TYR A CA 1
ATOM 677 C C . TYR A 1 91 ? 12.580 32.052 16.741 1.00 28.60 99 TYR A C 1
ATOM 678 O O . TYR A 1 91 ? 11.724 32.559 17.458 1.00 30.06 99 TYR A O 1
ATOM 687 N N . PHE A 1 92 ? 12.928 32.562 15.567 1.00 29.36 100 PHE A N 1
ATOM 688 C CA . PHE A 1 92 ? 12.417 33.866 15.138 1.00 31.49 100 PHE A CA 1
ATOM 689 C C . PHE A 1 92 ? 11.559 33.799 13.873 1.00 32.99 100 PHE A C 1
ATOM 690 O O . PHE A 1 92 ? 11.302 34.823 13.239 1.00 33.14 100 PHE A O 1
ATOM 698 N N . GLU A 1 93 ? 11.094 32.603 13.527 1.00 34.64 101 GLU A N 1
ATOM 699 C CA . GLU A 1 93 ? 10.334 32.408 12.298 1.00 36.43 101 GLU A CA 1
ATOM 700 C C . GLU A 1 93 ? 9.378 31.216 12.442 1.00 37.45 101 GLU A C 1
ATOM 701 O O . GLU A 1 93 ? 9.720 30.194 13.034 1.00 37.46 101 GLU A O 1
ATOM 707 N N . LYS A 1 94 ? 8.175 31.371 11.906 1.00 38.76 102 LYS A N 1
ATOM 708 C CA . LYS A 1 94 ? 7.181 30.308 11.891 1.00 39.94 102 LYS A CA 1
ATOM 709 C C . LYS A 1 94 ? 6.871 29.918 10.440 1.00 39.94 102 LYS A C 1
ATOM 710 O O . LYS A 1 94 ? 6.460 30.765 9.641 1.00 40.14 102 LYS A O 1
ATOM 716 N N . PRO A 1 95 ? 7.095 28.642 10.085 1.00 39.91 103 PRO A N 1
ATOM 717 C CA . PRO A 1 95 ? 6.653 28.150 8.771 1.00 40.23 103 PRO A CA 1
ATOM 718 C C . PRO A 1 95 ? 5.142 28.262 8.560 1.00 42.05 103 PRO A C 1
ATOM 719 O O . PRO A 1 95 ? 4.360 27.965 9.481 1.00 43.26 103 PRO A O 1
ATOM 723 N N . ARG A 1 96 ? 4.750 28.672 7.351 1.00 42.27 104 ARG A N 1
ATOM 724 C CA . ARG A 1 96 ? 3.340 28.786 6.950 1.00 44.12 104 ARG A CA 1
ATOM 725 C C . ARG A 1 96 ? 3.106 28.098 5.602 1.00 44.25 104 ARG A C 1
ATOM 726 O O . ARG A 1 96 ? 3.897 28.275 4.673 1.00 42.92 104 ARG A O 1
ATOM 734 N N . THR A 1 97 ? 2.019 27.334 5.500 1.00 45.62 105 THR A N 1
ATOM 735 C CA . THR A 1 97 ? 1.657 26.628 4.269 1.00 46.49 105 THR A CA 1
ATOM 736 C C . THR A 1 97 ? 1.585 27.579 3.065 1.00 46.37 105 THR A C 1
ATOM 737 O O . THR A 1 97 ? 2.094 27.258 1.990 1.00 45.49 105 THR A O 1
ATOM 741 N N . THR A 1 98 ? 0.947 28.734 3.256 1.00 46.73 106 THR A N 1
ATOM 742 C CA . THR A 1 98 ? 0.942 29.796 2.258 1.00 46.86 106 THR A CA 1
ATOM 743 C C . THR A 1 98 ? 1.293 31.148 2.900 1.00 46.06 106 THR A C 1
ATOM 744 O O . THR A 1 98 ? 2.401 31.658 2.706 1.00 44.65 106 THR A O 1
ATOM 748 N N . ILE A 1 99 ? 0.366 31.714 3.671 1.00 47.08 107 ILE A N 1
ATOM 749 C CA . ILE A 1 99 ? 0.581 33.022 4.296 1.00 46.39 107 ILE A CA 1
ATOM 750 C C . ILE A 1 99 ? 0.359 33.007 5.815 1.00 46.19 107 ILE A C 1
ATOM 751 O O . ILE A 1 99 ? -0.041 31.989 6.385 1.00 46.71 107 ILE A O 1
ATOM 756 N N . GLY A 1 100 ? 0.643 34.144 6.452 1.00 45.07 108 GLY A N 1
ATOM 757 C CA . GLY A 1 100 ? 0.530 34.295 7.911 1.00 44.69 108 GLY A CA 1
ATOM 758 C C . GLY A 1 100 ? 1.712 35.051 8.501 1.00 41.90 108 GLY A C 1
ATOM 759 O O . GLY A 1 100 ? 2.708 35.279 7.812 1.00 40.00 108 GLY A O 1
ATOM 760 N N . TRP A 1 101 ? 1.589 35.457 9.769 1.00 41.20 109 TRP A N 1
ATOM 761 C CA . TRP A 1 101 ? 2.711 36.048 10.518 1.00 38.84 109 TRP A CA 1
ATOM 762 C C . TRP A 1 101 ? 3.925 35.172 10.341 1.00 36.71 109 TRP A C 1
ATOM 763 O O . TRP A 1 101 ? 3.868 33.993 10.659 1.00 36.37 109 TRP A O 1
ATOM 774 N N . LYS A 1 102 ? 5.007 35.753 9.827 1.00 35.17 110 LYS A N 1
ATOM 775 C CA . LYS A 1 102 ? 6.239 35.015 9.551 1.00 33.69 110 LYS A CA 1
ATOM 776 C C . LYS A 1 102 ? 7.079 34.830 10.812 1.00 32.60 110 LYS A C 1
ATOM 777 O O . LYS A 1 102 ? 7.929 33.940 10.857 1.00 31.97 110 LYS A O 1
ATOM 783 N N . GLY A 1 103 ? 6.896 35.694 11.807 1.00 32.01 111 GLY A N 1
ATOM 784 C CA . GLY A 1 103 ? 7.739 35.640 12.982 1.00 31.05 111 GLY A CA 1
ATOM 785 C C . GLY A 1 103 ? 8.270 36.984 13.421 1.00 30.36 111 GLY A C 1
ATOM 786 O O . GLY A 1 103 ? 7.949 38.009 12.835 1.00 30.71 111 GLY A O 1
ATOM 787 N N . PHE A 1 104 ? 9.103 36.951 14.456 1.00 29.30 112 PHE A N 1
ATOM 788 C CA . PHE A 1 104 ? 9.516 38.148 15.177 1.00 29.30 112 PHE A CA 1
ATOM 789 C C . PHE A 1 104 ? 10.483 39.019 14.371 1.00 27.86 112 PHE A C 1
ATOM 790 O O . PHE A 1 104 ? 10.427 40.238 14.443 1.00 28.25 112 PHE A O 1
ATOM 798 N N . ILE A 1 105 ? 11.370 38.403 13.611 1.00 26.16 113 ILE A N 1
ATOM 799 C CA . ILE A 1 105 ? 12.257 39.183 12.748 1.00 25.37 113 ILE A CA 1
ATOM 800 C C . ILE A 1 105 ? 11.469 39.917 11.657 1.00 25.67 113 ILE A C 1
ATOM 801 O O . ILE A 1 105 ? 11.696 41.095 11.414 1.00 25.76 113 ILE A O 1
ATOM 806 N N . ASN A 1 106 ? 10.536 39.224 11.018 1.00 26.05 114 ASN A N 1
ATOM 807 C CA . ASN A 1 106 ? 9.793 39.801 9.896 1.00 26.79 114 ASN A CA 1
ATOM 808 C C . ASN A 1 106 ? 8.837 40.900 10.341 1.00 28.09 114 ASN A C 1
ATOM 809 O O . ASN A 1 106 ? 8.632 41.874 9.623 1.00 27.82 114 ASN A O 1
ATOM 814 N N . ASP A 1 107 ? 8.259 40.744 11.528 1.00 28.72 115 ASP A N 1
ATOM 815 C CA . ASP A 1 107 ? 7.221 41.654 11.980 1.00 30.61 115 ASP A CA 1
ATOM 816 C C . ASP A 1 107 ? 7.133 41.631 13.510 1.00 31.65 115 ASP A C 1
ATOM 817 O O . ASP A 1 107 ? 6.171 41.087 14.064 1.00 32.48 115 ASP A O 1
ATOM 822 N N . PRO A 1 108 ? 8.147 42.219 14.197 1.00 31.73 116 PRO A N 1
ATOM 823 C CA . PRO A 1 108 ? 8.249 42.163 15.663 1.00 32.67 116 PRO A CA 1
ATOM 824 C C . PRO A 1 108 ? 7.063 42.767 16.397 1.00 35.07 116 PRO A C 1
ATOM 825 O O . PRO A 1 108 ? 6.687 42.274 17.456 1.00 36.39 116 PRO A O 1
ATOM 829 N N . ASP A 1 109 ? 6.484 43.827 15.839 1.00 36.36 117 ASP A N 1
ATOM 830 C CA . ASP A 1 109 ? 5.359 44.513 16.473 1.00 38.67 117 ASP A CA 1
ATOM 831 C C . ASP A 1 109 ? 4.006 43.849 16.205 1.00 39.83 117 ASP A C 1
ATOM 832 O O . ASP A 1 109 ? 2.975 44.343 16.650 1.00 41.90 117 ASP A O 1
ATOM 837 N N . LEU A 1 110 ? 4.021 42.732 15.479 1.00 39.16 118 LEU A N 1
ATOM 838 C CA . LEU A 1 110 ? 2.850 41.859 15.298 1.00 40.26 118 LEU A CA 1
ATOM 839 C C . LEU A 1 110 ? 1.658 42.568 14.662 1.00 41.60 118 LEU A C 1
ATOM 840 O O . LEU A 1 110 ? 0.506 42.247 14.971 1.00 43.53 118 LEU A O 1
ATOM 845 N N . ASP A 1 111 ? 1.932 43.521 13.773 1.00 40.90 119 ASP A N 1
ATOM 846 C CA . ASP A 1 111 ? 0.880 44.403 13.238 1.00 42.02 119 ASP A CA 1
ATOM 847 C C . ASP A 1 111 ? 1.025 44.711 11.736 1.00 41.01 119 ASP A C 1
ATOM 848 O O . ASP A 1 111 ? 0.471 45.699 11.241 1.00 42.01 119 ASP A O 1
ATOM 853 N N . ASN A 1 112 ? 1.753 43.854 11.019 1.00 39.26 120 ASN A N 1
ATOM 854 C CA . ASN A 1 112 ? 2.023 44.037 9.585 1.00 38.52 120 ASN A CA 1
ATOM 855 C C . ASN A 1 112 ? 2.697 45.387 9.269 1.00 38.05 120 ASN A C 1
ATOM 856 O O . ASN A 1 112 ? 2.475 45.974 8.206 1.00 38.67 120 ASN A O 1
ATOM 861 N N . SER A 1 113 ? 3.518 45.873 10.198 1.00 37.17 121 SER A N 1
ATOM 862 C CA . SER A 1 113 ? 4.370 47.035 9.952 1.00 36.58 121 SER A CA 1
ATOM 863 C C . SER A 1 113 ? 5.712 46.597 9.337 1.00 33.95 121 SER A C 1
ATOM 864 O O . SER A 1 113 ? 6.402 47.397 8.691 1.00 33.79 121 SER A O 1
ATOM 867 N N . TYR A 1 114 ? 6.069 45.328 9.545 1.00 31.90 122 TYR A N 1
ATOM 868 C CA . TYR A 1 114 ? 7.217 44.686 8.899 1.00 29.44 122 TYR A CA 1
ATOM 869 C C . TYR A 1 114 ? 8.550 45.377 9.187 1.00 28.18 122 TYR A C 1
ATOM 870 O O . TYR A 1 114 ? 9.383 45.555 8.298 1.00 27.71 122 TYR A O 1
ATOM 879 N N . ASN A 1 115 ? 8.767 45.722 10.452 1.00 27.96 123 ASN A N 1
ATOM 880 C CA . ASN A 1 115 ? 9.947 46.472 10.853 1.00 26.69 123 ASN A CA 1
ATOM 881 C C . ASN A 1 115 ? 11.083 45.497 11.069 1.00 24.92 123 ASN A C 1
ATOM 882 O O . ASN A 1 115 ? 11.435 45.159 12.205 1.00 23.88 123 ASN A O 1
ATOM 887 N N . ILE A 1 116 ? 11.651 45.048 9.955 1.00 23.54 124 ILE A N 1
ATOM 888 C CA . ILE A 1 116 ? 12.644 44.002 9.995 1.00 22.54 124 ILE A CA 1
ATOM 889 C C . ILE A 1 116 ? 13.897 44.480 10.705 1.00 22.27 124 ILE A C 1
ATOM 890 O O . ILE A 1 116 ? 14.501 43.723 11.436 1.00 21.89 124 ILE A O 1
ATOM 895 N N . ASN A 1 117 ? 14.279 45.743 10.527 1.00 23.44 125 ASN A N 1
ATOM 896 C CA . ASN A 1 117 ? 15.472 46.256 11.227 1.00 22.76 125 ASN A CA 1
ATOM 897 C C . ASN A 1 117 ? 15.293 46.145 12.742 1.00 23.32 125 ASN A C 1
ATOM 898 O O . ASN A 1 117 ? 16.186 45.683 13.444 1.00 21.89 125 ASN A O 1
ATOM 903 N N . LYS A 1 118 ? 14.114 46.540 13.226 1.00 24.54 126 LYS A N 1
ATOM 904 C CA . LYS A 1 118 ? 13.786 46.429 14.647 1.00 25.79 126 LYS A CA 1
ATOM 905 C C . LYS A 1 118 ? 13.837 44.969 15.101 1.00 25.43 126 LYS A C 1
ATOM 906 O O . LYS A 1 118 ? 14.414 44.642 16.139 1.00 25.63 126 LYS A O 1
ATOM 912 N N . GLY A 1 119 ? 13.245 44.097 14.293 1.00 25.29 127 GLY A N 1
ATOM 913 C CA . GLY A 1 119 ? 13.252 42.672 14.543 1.00 24.41 127 GLY A CA 1
ATOM 914 C C . GLY A 1 119 ? 14.650 42.144 14.732 1.00 23.58 127 GLY A C 1
ATOM 915 O O . GLY A 1 119 ? 14.929 41.452 15.716 1.00 23.87 127 GLY A O 1
ATOM 916 N N . LEU A 1 120 ? 15.529 42.465 13.789 1.00 22.62 128 LEU A N 1
ATOM 917 C CA . LEU A 1 120 ? 16.887 41.953 13.829 1.00 22.17 128 LEU A CA 1
ATOM 918 C C . LEU A 1 120 ? 17.597 42.484 15.052 1.00 22.44 128 LEU A C 1
ATOM 919 O O . LEU A 1 120 ? 18.324 41.753 15.702 1.00 22.83 128 LEU A O 1
ATOM 924 N N . ARG A 1 121 ? 17.358 43.746 15.368 1.00 23.72 129 ARG A N 1
ATOM 925 C CA . ARG A 1 121 ? 17.982 44.389 16.512 1.00 24.88 129 ARG A CA 1
ATOM 926 C C . ARG A 1 121 ? 17.556 43.762 17.823 1.00 25.44 129 ARG A C 1
ATOM 927 O O . ARG A 1 121 ? 18.397 43.443 18.663 1.00 25.68 129 ARG A O 1
ATOM 935 N N . LEU A 1 122 ? 16.255 43.566 18.001 1.00 26.06 130 LEU A N 1
ATOM 936 C CA . LEU A 1 122 ? 15.758 42.934 19.228 1.00 26.50 130 LEU A CA 1
ATOM 937 C C . LEU A 1 122 ? 16.122 41.434 19.313 1.00 25.21 130 LEU A C 1
ATOM 938 O O . LEU A 1 122 ? 16.316 40.898 20.406 1.00 25.56 130 LEU A O 1
ATOM 943 N N . ALA A 1 123 ? 16.235 40.773 18.164 1.00 23.39 131 ALA A N 1
ATOM 944 C CA . ALA A 1 123 ? 16.604 39.359 18.125 1.00 22.09 131 ALA A CA 1
ATOM 945 C C . ALA A 1 123 ? 18.023 39.200 18.641 1.00 21.47 131 ALA A C 1
ATOM 946 O O . ALA A 1 123 ? 18.290 38.372 19.521 1.00 21.71 131 ALA A O 1
ATOM 948 N N . ARG A 1 124 ? 18.933 40.008 18.108 1.00 21.15 132 ARG A N 1
ATOM 949 C CA . ARG A 1 124 ? 20.309 39.963 18.555 1.00 20.55 132 ARG A CA 1
ATOM 950 C C . ARG A 1 124 ? 20.382 40.326 20.030 1.00 21.82 132 ARG A C 1
ATOM 951 O O . ARG A 1 124 ? 21.089 39.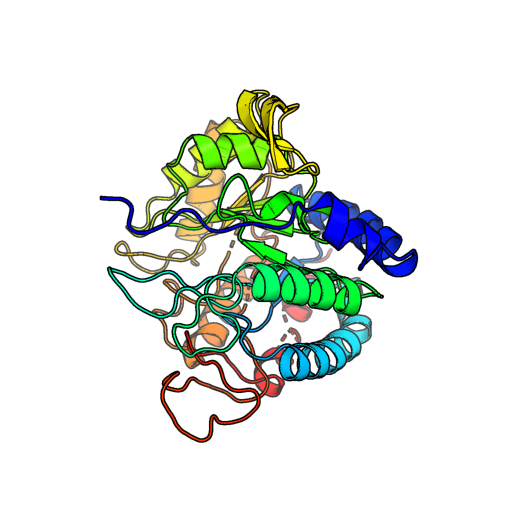659 20.784 1.00 21.57 132 ARG A O 1
ATOM 959 N N . ASN A 1 125 ? 19.667 41.376 20.435 1.00 22.81 133 ASN A N 1
ATOM 960 C CA . ASN A 1 125 ? 19.717 41.825 21.828 1.00 24.70 133 ASN A CA 1
ATOM 961 C C . ASN A 1 125 ? 19.184 40.757 22.779 1.00 24.40 133 ASN A C 1
ATOM 962 O O . ASN A 1 125 ? 19.696 40.597 23.885 1.00 25.14 133 ASN A O 1
ATOM 967 N N . LEU A 1 126 ? 18.174 40.014 22.345 1.00 23.59 134 LEU A N 1
ATOM 968 C CA . LEU A 1 126 ? 17.670 38.896 23.144 1.00 24.06 134 LEU A CA 1
ATOM 969 C C . LEU A 1 126 ? 18.744 37.808 23.311 1.00 22.93 134 LEU A C 1
ATOM 970 O O . LEU A 1 126 ? 19.014 37.332 24.420 1.00 23.24 134 LEU A O 1
ATOM 975 N N . LEU A 1 127 ? 19.360 37.432 22.200 1.00 21.93 135 LEU A N 1
ATOM 976 C CA . LEU A 1 127 ? 20.414 36.426 22.221 1.00 21.09 135 LEU A CA 1
ATOM 977 C C . LEU A 1 127 ? 21.605 36.881 23.044 1.00 22.10 135 LEU A C 1
ATOM 978 O O . LEU A 1 127 ? 22.201 36.081 23.771 1.00 22.88 135 LEU A O 1
ATOM 983 N N . SER A 1 128 ? 21.949 38.163 22.964 1.00 23.24 136 SER A N 1
ATOM 984 C CA . SER A 1 128 ? 23.009 38.707 23.817 1.00 24.09 136 SER A CA 1
ATOM 985 C C . SER A 1 128 ? 22.649 38.505 25.287 1.00 25.51 136 SER A C 1
ATOM 986 O O . SER A 1 128 ? 23.454 37.968 26.039 1.00 26.39 136 SER A O 1
ATOM 989 N N . ASP A 1 129 ? 21.435 38.900 25.673 1.00 25.98 137 ASP A N 1
ATOM 990 C CA . ASP A 1 129 ? 20.964 38.771 27.056 1.00 27.56 137 ASP A CA 1
ATOM 991 C C . ASP A 1 129 ? 20.961 37.329 27.580 1.00 27.11 137 ASP A C 1
ATOM 992 O O . ASP A 1 129 ? 21.429 37.068 28.686 1.00 27.37 137 ASP A O 1
ATOM 997 N N . LEU A 1 130 ? 20.434 36.405 26.784 1.00 26.52 138 LEU A N 1
ATOM 998 C CA . LEU A 1 130 ? 20.336 35.003 27.193 1.00 26.32 138 LEU A CA 1
ATOM 999 C C . LEU A 1 130 ? 21.709 34.350 27.396 1.00 26.15 138 LEU A C 1
ATOM 1000 O O . LEU A 1 130 ? 21.951 33.715 28.432 1.00 26.90 138 LEU A O 1
ATOM 1005 N N . THR A 1 131 ? 22.599 34.505 26.417 1.00 25.32 139 THR A N 1
ATOM 1006 C CA . THR A 1 131 ? 23.942 33.959 26.507 1.00 24.81 139 THR A CA 1
ATOM 1007 C C . THR A 1 131 ? 24.742 34.633 27.612 1.00 26.95 139 THR A C 1
ATOM 1008 O O . THR A 1 131 ? 25.586 33.987 28.257 1.00 26.85 139 THR A O 1
ATOM 1012 N N . ASN A 1 132 ? 24.470 35.921 27.839 1.00 28.25 140 ASN A N 1
ATOM 1013 C CA . ASN A 1 132 ? 25.102 36.643 28.934 1.00 30.52 140 ASN A CA 1
ATOM 1014 C C . ASN A 1 132 ? 24.654 36.135 30.306 1.00 32.08 140 ASN A C 1
ATOM 1015 O O . ASN A 1 132 ? 25.367 36.298 31.298 1.00 33.07 140 ASN A O 1
ATOM 1028 N N . GLY A 1 134 ? 24.434 33.012 30.713 1.00 31.68 142 GLY A N 1
ATOM 1029 C CA . GLY A 1 134 ? 25.098 31.711 30.735 1.00 30.87 142 GLY A CA 1
ATOM 1030 C C . GLY A 1 134 ? 24.302 30.590 30.083 1.00 29.58 142 GLY A C 1
ATOM 1031 O O . GLY A 1 134 ? 24.621 29.421 30.291 1.00 29.36 142 GLY A O 1
ATOM 1032 N N . LEU A 1 135 ? 23.272 30.944 29.304 1.00 28.61 143 LEU A N 1
ATOM 1033 C CA . LEU A 1 135 ? 22.413 29.968 28.630 1.00 27.63 143 LEU A CA 1
ATOM 1034 C C . LEU A 1 135 ? 22.812 29.828 27.177 1.00 25.72 143 LEU A C 1
ATOM 1035 O O . LEU A 1 135 ? 22.740 30.795 26.420 1.00 25.85 143 LEU A O 1
ATOM 1040 N N . PRO A 1 136 ? 23.191 28.616 26.762 1.00 24.63 144 PRO A N 1
ATOM 1041 C CA . PRO A 1 136 ? 23.380 28.402 25.333 1.00 23.15 144 PRO A CA 1
ATOM 1042 C C . PRO A 1 136 ? 22.056 28.512 24.601 1.00 22.81 144 PRO A C 1
ATOM 1043 O O . PRO A 1 136 ? 21.014 28.127 25.158 1.00 23.19 144 PRO A O 1
ATOM 1047 N N . CYS A 1 137 ? 22.115 28.989 23.357 1.00 21.79 145 CYS A N 1
ATOM 1048 C CA . CYS A 1 137 ? 20.928 29.233 22.545 1.00 21.35 145 CYS A CA 1
ATOM 1049 C C . CYS A 1 137 ? 20.931 28.515 21.195 1.00 20.45 145 CYS A C 1
ATOM 1050 O O . CYS A 1 137 ? 21.981 28.358 20.575 1.00 19.71 145 CYS A O 1
ATOM 1053 N N . ALA A 1 138 ? 19.726 28.139 20.750 1.00 20.61 146 ALA A N 1
ATOM 1054 C CA . ALA A 1 138 ? 19.457 27.497 19.467 1.00 20.18 146 ALA A CA 1
ATOM 10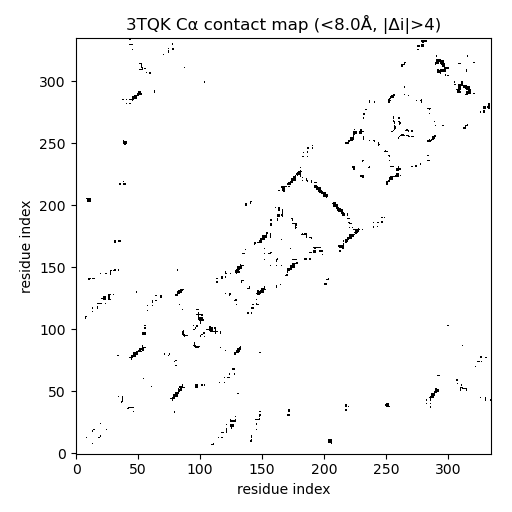55 C C . ALA A 1 138 ? 18.535 28.364 18.604 1.00 20.89 146 ALA A C 1
ATOM 1056 O O . ALA A 1 138 ? 17.631 29.006 19.119 1.00 21.35 146 ALA A O 1
ATOM 1058 N N . THR A 1 139 ? 18.742 28.367 17.292 1.00 21.43 147 THR A N 1
ATOM 1059 C CA . THR A 1 139 ? 17.807 29.037 16.383 1.00 22.93 147 THR A CA 1
ATOM 1060 C C . THR A 1 139 ? 17.811 28.346 15.037 1.00 23.21 147 THR A C 1
ATOM 1061 O O . THR A 1 139 ? 18.668 27.509 14.782 1.00 23.24 147 THR A O 1
ATOM 1065 N N . GLU A 1 140 ? 16.839 28.651 14.186 1.00 24.57 148 GLU A N 1
ATOM 1066 C CA . GLU A 1 140 ? 16.874 28.148 12.814 1.00 25.15 148 GLU A CA 1
ATOM 1067 C C . GLU A 1 140 ? 17.586 29.140 11.918 1.00 24.95 148 GLU A C 1
ATOM 1068 O O . GLU A 1 140 ? 17.298 30.340 11.954 1.00 25.57 148 GLU A O 1
ATOM 1074 N N . PHE A 1 141 ? 18.536 28.631 11.136 1.00 24.50 149 PHE A N 1
ATOM 1075 C CA . PHE A 1 141 ? 19.231 29.434 10.159 1.00 24.07 149 PHE A CA 1
ATOM 1076 C C . PHE A 1 141 ? 18.403 29.406 8.867 1.00 24.41 149 PHE A C 1
ATOM 1077 O O . PHE A 1 141 ? 18.270 28.367 8.221 1.00 24.40 149 PHE A O 1
ATOM 1085 N N . LEU A 1 142 ? 17.865 30.565 8.504 1.00 24.72 150 LEU A N 1
ATOM 1086 C CA . LEU A 1 142 ? 16.785 30.690 7.510 1.00 25.54 150 LEU A CA 1
ATOM 1087 C C . LEU A 1 142 ? 17.238 31.077 6.092 1.00 25.03 150 LEU A C 1
ATOM 1088 O O . LEU A 1 142 ? 16.617 30.655 5.104 1.00 24.87 150 LEU A O 1
ATOM 1093 N N . ASP A 1 143 ? 18.300 31.891 6.001 1.00 24.21 151 ASP A N 1
ATOM 1094 C CA . ASP A 1 143 ? 18.736 32.478 4.723 1.00 23.57 151 ASP A CA 1
ATOM 1095 C C . ASP A 1 143 ? 20.186 32.968 4.810 1.00 22.92 151 ASP A C 1
ATOM 1096 O O . ASP A 1 143 ? 20.846 32.725 5.821 1.00 22.71 151 ASP A O 1
ATOM 1101 N N . VAL A 1 144 ? 20.696 33.640 3.771 1.00 22.24 152 VAL A N 1
ATOM 1102 C CA . VAL A 1 144 ? 22.109 34.060 3.757 1.00 21.43 152 VAL A CA 1
ATOM 1103 C C . VAL A 1 144 ? 22.339 35.471 4.298 1.00 21.24 152 VAL A C 1
ATOM 1104 O O . VAL A 1 144 ? 23.459 35.990 4.226 1.00 21.65 152 VAL A O 1
ATOM 1108 N N . ILE A 1 145 ? 21.295 36.088 4.852 1.00 20.34 153 ILE A N 1
ATOM 1109 C CA . ILE A 1 145 ? 21.371 37.479 5.301 1.00 19.74 153 ILE A CA 1
ATOM 1110 C C . ILE A 1 145 ? 21.280 37.568 6.832 1.00 19.30 153 ILE A C 1
ATOM 1111 O O . ILE A 1 145 ? 22.151 38.160 7.467 1.00 19.18 153 ILE A O 1
ATOM 1116 N N . THR A 1 146 ? 20.255 36.954 7.424 1.00 18.58 154 THR A N 1
ATOM 1117 C CA . THR A 1 146 ? 20.012 37.081 8.864 1.00 18.61 154 THR A CA 1
ATOM 1118 C C . THR A 1 146 ? 21.130 36.525 9.747 1.00 18.33 154 THR A C 1
ATOM 1119 O O . THR A 1 146 ? 21.426 37.106 10.784 1.00 19.11 154 THR A O 1
ATOM 1123 N N . PRO A 1 147 ? 21.778 35.420 9.345 1.00 17.64 155 PRO A N 1
ATOM 1124 C CA . PRO A 1 147 ? 22.777 34.853 10.254 1.00 17.44 155 PRO A CA 1
ATOM 1125 C C . PRO A 1 147 ? 23.930 35.755 10.659 1.00 18.26 155 PRO A C 1
ATOM 1126 O O . PRO A 1 147 ? 24.454 35.607 11.757 1.00 18.79 155 PRO A O 1
ATOM 1130 N N . GLN A 1 148 ? 24.333 36.679 9.792 1.00 19.29 156 GLN A N 1
ATOM 1131 C CA . GLN A 1 148 ? 25.416 37.608 10.110 1.00 19.91 156 GLN A CA 1
ATOM 1132 C C . GLN A 1 148 ? 25.090 38.480 11.315 1.00 20.56 156 GLN A C 1
ATOM 1133 O O . GLN A 1 148 ? 25.995 38.988 11.974 1.00 21.24 156 GLN A O 1
ATOM 1139 N N . TYR A 1 149 ? 23.800 38.631 11.616 1.00 20.30 157 TYR A N 1
ATOM 1140 C CA . TYR A 1 149 ? 23.370 39.437 12.738 1.00 20.73 157 TYR A CA 1
ATOM 1141 C C . TYR A 1 149 ? 23.514 38.769 14.101 1.00 21.16 157 TYR A C 1
ATOM 1142 O O . TYR A 1 149 ? 23.471 39.462 15.120 1.00 22.44 157 TYR A O 1
ATOM 1151 N N . PHE A 1 150 ? 23.671 37.447 14.150 1.00 20.26 158 PHE A N 1
ATOM 1152 C CA . PHE A 1 150 ? 23.760 36.769 15.451 1.00 20.32 158 PHE A CA 1
ATOM 1153 C C . PHE A 1 150 ? 24.387 35.365 15.495 1.00 19.39 158 PHE A C 1
ATOM 1154 O O . PHE A 1 150 ? 24.324 34.701 16.534 1.00 19.31 158 PHE A O 1
ATOM 1162 N N . ALA A 1 151 ? 25.007 34.913 14.416 1.00 18.76 159 ALA A N 1
ATOM 1163 C CA . ALA A 1 151 ? 25.488 33.512 14.347 1.00 18.76 159 ALA A CA 1
ATOM 1164 C C . ALA A 1 151 ? 26.557 33.168 15.396 1.00 19.11 159 ALA A C 1
ATOM 1165 O O . ALA A 1 151 ? 26.708 32.000 15.759 1.00 19.60 159 ALA A O 1
ATOM 1167 N N . GLU A 1 152 ? 27.291 34.179 15.865 1.00 19.68 160 GLU A N 1
ATOM 1168 C CA . GLU A 1 152 ? 28.320 34.008 16.894 1.00 20.09 160 GLU A CA 1
ATOM 1169 C C . GLU A 1 152 ? 27.735 33.934 18.316 1.00 20.13 160 GLU A C 1
ATOM 1170 O O . GLU A 1 152 ? 28.476 33.733 19.275 1.00 21.37 160 GLU A O 1
ATOM 1176 N N . LEU A 1 153 ? 26.422 34.104 18.449 1.00 19.72 161 LEU A N 1
ATOM 1177 C CA . LEU A 1 153 ? 25.718 33.917 19.726 1.00 19.35 161 LEU A CA 1
ATOM 1178 C C . LEU A 1 153 ? 24.979 32.567 19.771 1.00 18.79 161 LEU A C 1
ATOM 1179 O O . LEU A 1 153 ? 24.370 32.213 20.778 1.00 18.67 161 LEU A O 1
ATOM 1184 N N . ILE A 1 154 ? 25.062 31.811 18.675 1.00 18.02 162 ILE A N 1
ATOM 1185 C CA . ILE A 1 154 ? 24.350 30.540 18.525 1.00 16.99 162 ILE A CA 1
ATOM 1186 C C . ILE A 1 154 ? 25.309 29.362 18.742 1.00 17.32 162 ILE A C 1
ATOM 1187 O O . ILE A 1 154 ? 26.380 29.280 18.108 1.00 16.23 162 ILE A O 1
ATOM 1192 N N . THR A 1 155 ? 24.902 28.477 19.656 1.00 17.45 163 THR A N 1
ATOM 1193 C CA . THR A 1 155 ? 25.619 27.248 19.983 1.00 17.23 163 THR A CA 1
ATOM 1194 C C . THR A 1 155 ? 25.258 26.109 19.031 1.00 17.27 163 THR A C 1
ATOM 1195 O O . THR A 1 155 ? 26.118 25.343 18.613 1.00 17.39 163 THR A O 1
ATOM 1199 N N . TRP A 1 156 ? 23.975 26.012 18.713 1.00 17.20 164 TRP A N 1
ATOM 1200 C CA . TRP A 1 156 ? 23.438 24.940 17.900 1.00 17.49 164 TRP A CA 1
ATOM 1201 C C . TRP A 1 156 ? 22.347 25.519 17.027 1.00 17.59 164 TRP A C 1
ATOM 1202 O O . TRP A 1 156 ? 21.512 26.271 17.509 1.00 17.49 164 TRP A O 1
ATOM 1213 N N . GLY A 1 157 ? 22.345 25.164 15.751 1.00 17.89 165 GLY A N 1
ATOM 1214 C CA . GLY A 1 157 ? 21.333 25.677 14.828 1.00 18.03 165 GLY A CA 1
ATOM 1215 C C . GLY A 1 157 ? 20.655 24.586 14.053 1.00 18.23 165 GLY A C 1
ATOM 1216 O O . GLY A 1 157 ? 21.126 23.462 14.037 1.00 19.04 165 GLY A O 1
ATOM 1217 N N . ALA A 1 158 ? 19.558 24.927 13.384 1.00 18.96 166 ALA A N 1
ATOM 1218 C CA . ALA A 1 158 ? 18.802 23.958 12.607 1.00 19.61 166 ALA A CA 1
ATOM 1219 C C . ALA A 1 158 ? 18.531 24.439 11.197 1.00 19.97 166 ALA A C 1
ATOM 1220 O O . ALA A 1 158 ? 18.340 25.639 10.971 1.00 20.49 166 ALA A O 1
ATOM 1222 N N . ILE A 1 159 ? 18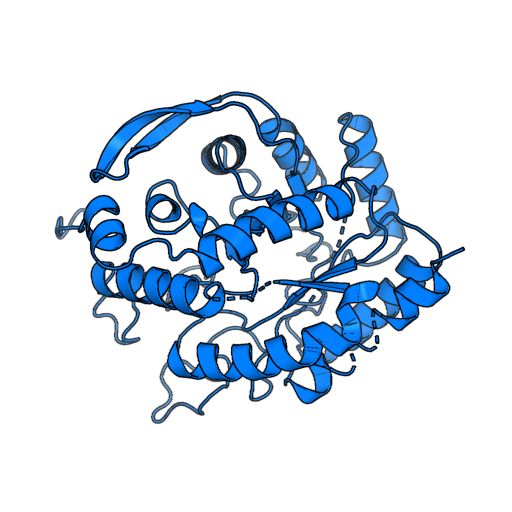.504 23.483 10.261 1.00 20.11 167 ILE A N 1
ATOM 1223 C CA . ILE A 1 159 ? 17.921 23.681 8.946 1.00 19.66 167 ILE A CA 1
ATOM 1224 C C . ILE A 1 159 ? 16.569 22.992 8.985 1.00 20.98 167 ILE A C 1
ATOM 1225 O O . ILE A 1 159 ? 16.474 21.814 9.346 1.00 21.34 167 ILE A O 1
ATOM 1230 N N . GLY A 1 160 ? 15.518 23.725 8.627 1.00 21.38 168 GLY A N 1
ATOM 1231 C CA . GLY A 1 160 ? 14.148 23.221 8.759 1.00 22.45 168 GLY A CA 1
ATOM 1232 C C . GLY A 1 160 ? 13.781 22.176 7.731 1.00 23.02 168 GLY A C 1
ATOM 1233 O O . GLY A 1 160 ? 14.499 21.977 6.750 1.00 23.25 168 GLY A O 1
ATOM 1234 N N . ALA A 1 161 ? 12.665 21.497 7.965 1.00 23.93 169 ALA A N 1
ATOM 1235 C CA . ALA A 1 161 ? 12.190 20.441 7.080 1.00 25.12 169 ALA A CA 1
ATOM 1236 C C . ALA A 1 161 ? 11.960 20.941 5.653 1.00 25.64 169 ALA A C 1
ATOM 1237 O O . ALA A 1 161 ? 12.137 20.196 4.689 1.00 26.24 169 ALA A O 1
ATOM 1239 N N . ARG A 1 162 ? 11.548 22.200 5.537 1.00 25.56 170 ARG A N 1
ATOM 1240 C CA . ARG A 1 162 ? 11.191 22.778 4.262 1.00 26.42 170 ARG A CA 1
ATOM 1241 C C . ARG A 1 162 ? 12.389 23.202 3.405 1.00 25.23 170 ARG A C 1
ATOM 1242 O O . ARG A 1 162 ? 12.214 23.450 2.201 1.00 25.32 170 ARG A O 1
ATOM 1250 N N . THR A 1 163 ? 13.581 23.282 4.013 1.00 23.50 171 THR A N 1
ATOM 1251 C CA . THR A 1 163 ? 14.788 23.707 3.305 1.00 22.48 171 THR A CA 1
ATOM 1252 C C . THR A 1 163 ? 15.905 22.647 3.317 1.00 22.59 171 THR A C 1
ATOM 1253 O O . THR A 1 163 ? 17.039 22.941 2.942 1.00 21.85 171 THR A O 1
ATOM 1257 N N . VAL A 1 164 ? 15.558 21.410 3.685 1.00 23.05 172 VAL A N 1
ATOM 1258 C CA . VAL A 1 164 ? 16.534 20.340 3.844 1.00 22.95 172 VAL A CA 1
ATOM 1259 C C . VAL A 1 164 ? 17.124 19.893 2.500 1.00 23.04 172 VAL A C 1
ATOM 1260 O O . VAL A 1 164 ? 18.262 19.435 2.450 1.00 22.22 172 VAL A O 1
ATOM 1264 N N . GLU A 1 165 ? 16.348 20.034 1.425 1.00 23.41 173 GLU A N 1
ATOM 1265 C CA . GLU A 1 165 ? 16.834 19.771 0.077 1.00 23.98 173 GLU A CA 1
ATOM 1266 C C . GLU A 1 165 ? 17.405 21.021 -0.585 1.00 23.28 173 GLU A C 1
ATOM 1267 O O . GLU A 1 165 ? 17.767 20.985 -1.756 1.00 24.70 173 GLU A O 1
ATOM 1273 N N . SER A 1 166 ? 17.473 22.127 0.137 1.00 21.97 174 SER A N 1
ATOM 1274 C CA . SER A 1 166 ? 17.859 23.397 -0.470 1.00 21.50 174 SER A CA 1
ATOM 1275 C C . SER A 1 166 ? 19.375 23.533 -0.505 1.00 20.83 174 SER A C 1
ATOM 1276 O O . SER A 1 166 ? 20.032 23.494 0.521 1.00 19.06 174 SER A O 1
ATOM 1279 N N . GLN A 1 167 ? 19.910 23.732 -1.697 1.00 21.98 175 GLN A N 1
ATOM 1280 C CA . GLN A 1 167 ? 21.348 23.751 -1.904 1.00 22.43 175 GLN A CA 1
ATOM 1281 C C . GLN A 1 167 ? 22.056 24.850 -1.096 1.00 21.52 175 GLN A C 1
ATOM 1282 O O . GLN A 1 167 ? 23.109 24.596 -0.487 1.00 21.60 175 GLN A O 1
ATOM 1288 N N . VAL A 1 168 ? 21.498 26.054 -1.068 1.00 21.12 176 VAL A N 1
ATOM 1289 C CA . VAL A 1 168 ? 22.184 27.158 -0.390 1.00 21.00 176 VAL A CA 1
ATOM 1290 C C . VAL A 1 168 ? 22.166 26.944 1.125 1.00 19.86 176 VAL A C 1
ATOM 1291 O O . VAL A 1 168 ? 23.059 27.418 1.823 1.00 18.65 176 VAL A O 1
ATOM 1295 N N . HIS A 1 169 ? 21.169 26.208 1.620 1.00 19.59 177 HIS A N 1
ATOM 1296 C CA . HIS A 1 169 ? 21.100 25.900 3.043 1.00 19.18 177 HIS A CA 1
ATOM 1297 C C . HIS A 1 169 ? 22.167 24.889 3.488 1.00 18.97 177 HIS A C 1
ATOM 1298 O O . HIS A 1 169 ? 22.762 25.041 4.561 1.00 17.62 177 HIS A O 1
ATOM 1305 N N . ARG A 1 170 ? 22.431 23.886 2.652 1.00 19.19 178 ARG A N 1
ATOM 1306 C CA . ARG A 1 170 ? 23.547 22.977 2.899 1.00 19.45 178 ARG A CA 1
ATOM 1307 C C . ARG A 1 170 ? 24.872 23.761 2.839 1.00 18.90 178 ARG A C 1
ATOM 1308 O O . ARG A 1 170 ? 25.729 23.629 3.704 1.00 18.41 178 ARG A O 1
ATOM 1316 N N . GLU A 1 171 ? 25.008 24.630 1.853 1.00 19.50 179 GLU A N 1
ATOM 1317 C CA . GLU A 1 171 ? 26.217 25.448 1.717 1.00 19.78 179 GLU A CA 1
ATOM 1318 C C . GLU A 1 171 ? 26.426 26.379 2.905 1.00 19.22 179 GLU A C 1
ATOM 1319 O O . GLU A 1 171 ? 27.540 26.503 3.442 1.00 18.98 179 GLU A O 1
ATOM 1325 N N . LEU A 1 172 ? 25.340 27.038 3.291 1.00 18.85 180 LEU A N 1
ATOM 1326 C CA . LEU A 1 172 ? 25.305 27.913 4.454 1.00 18.97 180 LEU A CA 1
ATOM 1327 C C . LEU A 1 172 ? 25.752 27.162 5.708 1.00 18.31 180 LEU A C 1
ATOM 1328 O O . LEU A 1 172 ? 26.579 27.651 6.469 1.00 18.44 180 LEU A O 1
ATOM 1333 N N . ALA A 1 173 ? 25.207 25.968 5.910 1.00 17.85 181 ALA A N 1
ATOM 1334 C CA . ALA A 1 173 ? 25.537 25.181 7.081 1.00 17.53 181 ALA A CA 1
ATOM 1335 C C . ALA A 1 173 ? 27.000 24.818 7.075 1.00 17.49 181 ALA A C 1
ATOM 1336 O O . ALA A 1 173 ? 27.616 24.762 8.134 1.00 16.85 181 ALA A O 1
ATOM 1338 N N . SER A 1 174 ? 27.552 24.571 5.881 1.00 17.77 182 SER A N 1
ATOM 1339 C CA . SER A 1 174 ? 28.964 24.199 5.748 1.00 18.32 182 SER A CA 1
ATOM 1340 C C . SER A 1 174 ? 29.922 25.321 6.160 1.00 18.80 182 SER A C 1
ATOM 1341 O O . SER A 1 174 ? 31.116 25.075 6.328 1.00 19.13 182 SER A O 1
ATOM 1344 N N . GLY A 1 175 ? 29.415 26.546 6.298 1.00 18.68 183 GLY A N 1
ATOM 1345 C CA . GLY A 1 175 ? 30.248 27.673 6.710 1.00 19.26 183 GLY A CA 1
ATOM 1346 C C . GLY A 1 175 ? 29.960 28.209 8.102 1.00 19.24 183 GLY A C 1
ATOM 1347 O O . GLY A 1 175 ? 30.671 29.074 8.584 1.00 19.62 183 GLY A O 1
ATOM 1348 N N . LEU A 1 176 ? 28.908 27.721 8.745 1.00 18.97 184 LEU A N 1
ATOM 1349 C CA . LEU A 1 176 ? 28.574 28.165 10.091 1.00 18.96 184 LEU A CA 1
ATOM 1350 C C . LEU A 1 176 ? 29.441 27.458 11.132 1.00 18.85 184 LEU A C 1
ATOM 1351 O O . LEU A 1 176 ? 29.831 26.313 10.931 1.00 19.41 184 LEU A O 1
ATOM 1356 N N . SER A 1 177 ? 29.742 28.144 12.235 1.00 18.67 185 SER A N 1
ATOM 1357 C CA . SER A 1 177 ? 30.552 27.564 13.303 1.00 19.15 185 SER A CA 1
ATOM 1358 C C . SER A 1 177 ? 29.731 26.655 14.228 1.00 18.92 185 SER A C 1
ATOM 1359 O O . SER A 1 177 ? 30.222 25.633 14.693 1.00 19.77 185 SER A O 1
ATOM 1362 N N . ALA A 1 178 ? 28.497 27.044 14.507 1.00 18.39 186 ALA A N 1
ATOM 1363 C CA . ALA A 1 178 ? 27.591 26.258 15.341 1.00 18.60 186 ALA A CA 1
ATOM 1364 C C . ALA A 1 178 ? 27.470 24.824 14.829 1.00 18.52 186 ALA A C 1
ATOM 1365 O O . ALA A 1 178 ? 27.654 24.562 13.647 1.00 19.12 186 ALA A O 1
ATOM 1367 N N . SER A 1 179 ? 27.170 23.897 15.727 1.00 18.48 187 SER A N 1
ATOM 1368 C CA . SER A 1 179 ? 26.694 22.588 15.306 1.00 18.52 187 SER A CA 1
ATOM 1369 C C . SER A 1 179 ? 25.328 22.784 14.638 1.00 18.07 187 SER A C 1
ATOM 1370 O O . SER A 1 179 ? 24.601 23.716 14.984 1.00 18.12 187 SER A O 1
ATOM 1373 N N . ILE A 1 180 ? 24.991 21.919 13.685 1.00 17.59 188 ILE A N 1
ATOM 1374 C CA . ILE A 1 180 ? 23.772 22.074 12.903 1.00 17.32 188 ILE A CA 1
ATOM 1375 C C . ILE A 1 180 ? 23.017 20.752 12.780 1.00 17.30 188 ILE A C 1
ATOM 1376 O O . ILE A 1 180 ? 23.587 19.756 12.379 1.00 17.78 188 ILE A O 1
ATOM 1381 N N . GLY A 1 181 ? 21.734 20.761 13.114 1.00 16.87 189 GLY A N 1
ATOM 1382 C CA . GLY A 1 181 ? 20.853 19.651 12.832 1.00 17.59 189 GLY A CA 1
ATOM 1383 C C . GLY A 1 181 ? 19.982 19.946 11.616 1.00 17.96 189 GLY A C 1
ATOM 1384 O O . GLY A 1 181 ? 19.557 21.090 11.410 1.00 16.83 189 GLY A O 1
ATOM 1385 N N . PHE A 1 182 ? 19.731 18.910 10.810 1.00 18.67 190 PHE A N 1
ATOM 1386 C CA . PHE A 1 182 ? 18.909 19.005 9.606 1.00 19.08 190 PHE A CA 1
ATOM 1387 C C . PHE A 1 182 ? 17.664 18.156 9.786 1.00 20.37 190 PHE A C 1
ATOM 1388 O O . PHE A 1 182 ? 17.749 16.935 9.969 1.00 20.51 190 PHE A O 1
ATOM 1396 N N . LYS A 1 183 ? 16.504 18.789 9.695 1.00 21.18 191 LYS A N 1
ATOM 1397 C CA . LYS A 1 183 ? 15.240 18.090 9.868 1.00 22.91 191 LYS A CA 1
ATOM 1398 C C . LYS A 1 183 ? 14.929 17.205 8.664 1.00 23.79 191 LYS A C 1
ATOM 1399 O O . LYS A 1 183 ? 15.282 17.541 7.537 1.00 23.87 191 LYS A O 1
ATOM 1405 N N . ASN A 1 184 ? 14.294 16.061 8.892 1.00 24.90 192 ASN A N 1
ATOM 1406 C CA . ASN A 1 184 ? 13.838 15.256 7.771 1.00 25.90 192 ASN A CA 1
ATOM 1407 C C . ASN A 1 184 ? 12.749 16.019 7.034 1.00 26.50 192 ASN A C 1
ATOM 1408 O O . ASN A 1 184 ? 12.262 17.037 7.524 1.00 26.27 192 ASN A O 1
ATOM 1413 N N . ALA A 1 185 ? 12.419 15.565 5.836 1.00 27.05 193 ALA A N 1
ATOM 1414 C CA . ALA A 1 185 ? 11.488 16.283 4.971 1.00 27.90 193 ALA A CA 1
ATOM 1415 C C . ALA A 1 185 ? 10.052 16.267 5.508 1.00 29.44 193 ALA A C 1
ATOM 1416 O O . ALA A 1 185 ? 9.680 15.387 6.291 1.00 30.11 193 ALA A O 1
ATOM 1418 N N . THR A 1 186 ? 9.236 17.224 5.055 1.00 30.08 194 THR A N 1
ATOM 1419 C CA . THR A 1 186 ? 7.850 17.321 5.527 1.00 31.59 194 THR A CA 1
ATOM 1420 C C . THR A 1 186 ? 7.055 16.042 5.233 1.00 33.46 194 THR A C 1
ATOM 1421 O O . THR A 1 186 ? 6.137 15.703 5.974 1.00 34.67 194 THR A O 1
ATOM 1425 N N . ASN A 1 187 ? 7.427 15.329 4.168 1.00 34.05 195 ASN A N 1
ATOM 1426 C CA . ASN A 1 187 ? 6.809 14.034 3.819 1.00 36.15 195 ASN A CA 1
ATOM 1427 C C . ASN A 1 187 ? 7.273 12.853 4.684 1.00 36.23 195 ASN A C 1
ATOM 1428 O O . ASN A 1 187 ? 6.679 11.775 4.638 1.00 38.35 195 ASN A O 1
ATOM 1433 N N . GLY A 1 188 ? 8.354 13.047 5.430 1.00 34.71 196 GLY A N 1
ATOM 1434 C CA . GLY A 1 188 ? 8.907 12.017 6.305 1.00 34.66 196 GLY A CA 1
ATOM 1435 C C . GLY A 1 188 ? 10.254 11.461 5.866 1.00 33.92 196 GLY A C 1
ATOM 1436 O O . GLY A 1 188 ? 10.845 10.676 6.595 1.00 33.66 196 GLY A O 1
ATOM 1437 N N . ASP A 1 189 ? 10.750 11.874 4.695 1.00 33.69 197 ASP A N 1
ATOM 1438 C CA . ASP A 1 189 ? 11.976 11.299 4.112 1.00 33.54 197 ASP A CA 1
ATOM 1439 C C . ASP A 1 189 ? 13.220 11.676 4.920 1.00 30.93 197 ASP A C 1
ATOM 1440 O O . ASP A 1 189 ? 13.555 12.845 5.035 1.00 29.72 197 ASP A O 1
ATOM 1445 N N . VAL A 1 190 ? 13.908 10.665 5.443 1.00 30.40 198 VAL A N 1
ATOM 1446 C CA . VAL A 1 190 ? 15.120 10.844 6.248 1.00 28.30 198 VAL A CA 1
ATOM 1447 C C . VAL A 1 190 ? 16.375 10.860 5.373 1.00 27.34 198 VAL A C 1
ATOM 1448 O O . VAL A 1 190 ? 17.384 11.476 5.727 1.00 26.28 198 VAL A O 1
ATOM 1452 N N . GLN A 1 191 ? 16.308 10.211 4.218 1.00 28.04 199 GLN A N 1
ATOM 1453 C CA . GLN A 1 191 ? 17.467 10.138 3.332 1.00 27.73 199 GLN A CA 1
ATOM 1454 C C . GLN A 1 191 ? 17.943 11.529 2.933 1.00 26.38 199 GLN A C 1
ATOM 1455 O O . GLN A 1 191 ? 19.146 11.797 2.953 1.00 25.35 199 GLN A O 1
ATOM 1461 N N . VAL A 1 192 ? 17.004 12.414 2.584 1.00 26.28 200 VAL A N 1
ATOM 1462 C CA . VAL A 1 192 ? 17.367 13.773 2.205 1.00 24.97 200 VAL A CA 1
ATOM 1463 C C . VAL A 1 192 ? 18.077 14.518 3.324 1.00 23.43 200 VAL A C 1
ATOM 1464 O O . VAL A 1 192 ? 18.946 15.333 3.046 1.00 22.98 200 VAL A O 1
ATOM 1468 N N . ALA A 1 193 ? 17.732 14.252 4.582 1.00 23.24 201 ALA A N 1
ATOM 1469 C CA . ALA A 1 193 ? 18.431 14.901 5.703 1.00 21.97 201 ALA A CA 1
ATOM 1470 C C . ALA A 1 193 ? 19.840 14.344 5.856 1.00 21.85 201 ALA A C 1
ATOM 1471 O O . ALA A 1 193 ? 20.765 15.099 6.154 1.00 20.91 201 ALA A O 1
ATOM 1473 N N . VAL A 1 194 ? 19.995 13.031 5.646 1.00 23.00 202 VAL A N 1
ATOM 1474 C CA . VAL A 1 194 ? 21.312 12.394 5.632 1.00 23.24 202 VAL A CA 1
ATOM 1475 C C . VAL A 1 194 ? 22.152 12.978 4.497 1.00 23.69 202 VAL A C 1
ATOM 1476 O O . VAL A 1 194 ? 23.310 13.364 4.707 1.00 23.01 202 VAL A O 1
ATOM 1480 N N . ASP A 1 195 ? 21.556 13.097 3.314 1.00 24.83 203 ASP A N 1
ATOM 1481 C CA . ASP A 1 195 ? 22.237 13.751 2.191 1.00 25.37 203 ASP A CA 1
ATOM 1482 C C . ASP A 1 195 ? 22.685 15.166 2.573 1.00 24.23 203 ASP A C 1
ATOM 1483 O O . ASP A 1 195 ? 23.766 15.612 2.193 1.00 24.43 203 ASP A O 1
ATOM 1488 N N . ALA A 1 196 ? 21.857 15.879 3.325 1.00 23.52 204 ALA A N 1
ATOM 1489 C CA . ALA A 1 196 ? 22.152 17.272 3.616 1.00 22.15 204 ALA A CA 1
ATOM 1490 C C . ALA A 1 196 ? 23.321 17.354 4.582 1.00 21.21 204 ALA A C 1
ATOM 1491 O O . ALA A 1 196 ? 24.202 18.212 4.434 1.00 20.28 204 ALA A O 1
ATOM 1493 N N . VAL A 1 197 ? 23.296 16.490 5.589 1.00 21.14 205 VAL A N 1
ATOM 1494 C CA . VAL A 1 197 ? 24.401 16.398 6.538 1.00 20.84 205 VAL A CA 1
ATOM 1495 C C . VAL A 1 197 ? 25.705 16.113 5.770 1.00 21.27 205 VAL A C 1
ATOM 1496 O O . VAL A 1 197 ? 26.706 16.796 5.966 1.00 21.10 205 VAL A O 1
ATOM 1500 N N . LYS A 1 198 ? 25.664 15.127 4.878 1.00 22.14 206 LYS A N 1
ATOM 1501 C CA . LYS A 1 198 ? 26.824 14.737 4.104 1.00 23.25 206 LYS A CA 1
ATOM 1502 C C . LYS A 1 198 ? 27.375 15.906 3.293 1.00 23.13 206 LYS A C 1
ATOM 1503 O O . LYS A 1 198 ? 28.576 16.197 3.350 1.00 23.15 206 LYS A O 1
ATOM 1509 N N . SER A 1 199 ? 26.495 16.572 2.554 1.00 22.38 207 SER A N 1
ATOM 1510 C CA . SER A 1 199 ? 26.877 17.717 1.741 1.00 22.26 207 SER A CA 1
ATOM 1511 C C . SER A 1 199 ? 27.508 18.823 2.566 1.00 21.36 207 SER A C 1
ATOM 1512 O O . SER A 1 199 ? 28.464 19.451 2.129 1.00 21.58 207 SER A O 1
ATOM 1515 N N . ALA A 1 200 ? 26.975 19.051 3.758 1.00 20.83 208 ALA A N 1
ATOM 1516 C CA . ALA A 1 200 ? 27.444 20.122 4.636 1.00 20.03 208 ALA A CA 1
ATOM 1517 C C . ALA A 1 200 ? 28.854 19.885 5.210 1.00 20.18 208 ALA A C 1
ATOM 1518 O O . ALA A 1 200 ? 29.506 20.838 5.666 1.00 19.75 208 ALA A O 1
ATOM 1520 N N . THR A 1 201 ? 29.319 18.634 5.204 1.00 21.17 209 THR A N 1
ATOM 1521 C CA . THR A 1 201 ? 30.695 18.329 5.620 1.00 22.03 209 THR A CA 1
ATOM 1522 C C . THR A 1 201 ? 31.744 18.825 4.610 1.00 23.32 209 THR A C 1
ATOM 1523 O O . THR A 1 201 ? 32.915 18.958 4.970 1.00 24.08 209 THR A O 1
ATOM 1527 N N . TYR A 1 202 ? 31.342 19.084 3.362 1.00 23.49 210 TYR A N 1
ATOM 1528 C CA . TYR A 1 202 ? 32.282 19.490 2.324 1.00 24.43 210 TYR A CA 1
ATOM 1529 C C . TYR A 1 202 ? 32.538 20.979 2.281 1.00 24.25 210 TYR A C 1
ATOM 1530 O O . TYR A 1 202 ? 31.716 21.763 2.745 1.00 23.89 210 TYR A O 1
ATOM 1539 N N . PRO A 1 203 ? 33.681 21.384 1.706 1.00 25.11 211 PRO A N 1
ATOM 1540 C CA . PRO A 1 203 ? 33.881 22.795 1.442 1.00 24.68 211 PRO A CA 1
ATOM 1541 C C . PRO A 1 203 ? 33.026 23.211 0.246 1.00 24.70 211 PRO A C 1
ATOM 1542 O O . PRO A 1 203 ? 32.807 22.421 -0.680 1.00 25.90 211 PRO A O 1
ATOM 1546 N N . HIS A 1 204 ? 32.536 24.437 0.280 1.00 23.55 212 HIS A N 1
ATOM 1547 C CA . HIS A 1 204 ? 31.701 24.964 -0.781 1.00 23.60 212 HIS A CA 1
ATOM 1548 C C . HIS A 1 204 ? 32.133 26.400 -1.086 1.00 24.29 212 HIS A C 1
ATOM 1549 O O . HIS A 1 204 ? 32.621 27.116 -0.201 1.00 24.05 212 HIS A O 1
ATOM 1556 N N . HIS A 1 205 ? 31.962 26.801 -2.342 1.00 25.31 213 HIS A N 1
ATOM 1557 C CA . HIS A 1 205 ? 31.966 28.202 -2.725 1.00 25.73 213 HIS A CA 1
ATOM 1558 C C . HIS A 1 205 ? 30.513 28.583 -3.002 1.00 24.95 213 HIS A C 1
ATOM 1559 O O . HIS A 1 205 ? 29.840 27.922 -3.785 1.00 25.19 213 HIS A O 1
ATOM 1566 N N . PHE A 1 206 ? 30.017 29.622 -2.339 1.00 24.23 214 PHE A N 1
ATOM 1567 C CA . PHE A 1 206 ? 28.643 30.079 -2.569 1.00 23.53 214 PHE A CA 1
ATOM 1568 C C . PHE A 1 206 ? 28.479 31.561 -2.298 1.00 23.56 214 PHE A C 1
ATOM 1569 O O . PHE A 1 206 ? 29.311 32.167 -1.641 1.00 23.62 214 PHE A O 1
ATOM 1577 N N . LEU A 1 207 ? 27.390 32.128 -2.809 1.00 23.64 215 LEU A N 1
ATOM 1578 C CA . LEU A 1 207 ? 27.092 33.526 -2.640 1.00 23.21 215 LEU A CA 1
ATOM 1579 C C . LEU A 1 207 ? 26.368 33.774 -1.319 1.00 22.52 215 LEU A C 1
ATOM 1580 O O . LEU A 1 207 ? 25.379 33.091 -0.997 1.00 22.71 215 LEU A O 1
ATOM 1585 N N . SER A 1 208 ? 26.881 34.730 -0.546 1.00 22.06 216 SER A N 1
ATOM 1586 C CA . SER A 1 208 ? 26.318 35.074 0.753 1.00 21.23 216 SER A CA 1
ATOM 1587 C C . SER A 1 208 ? 26.526 36.555 0.968 1.00 21.13 216 SER A C 1
ATOM 1588 O O . SER A 1 208 ? 26.756 37.287 0.007 1.00 21.21 216 SER A O 1
ATOM 1591 N N . THR A 1 209 ? 26.429 37.001 2.217 1.00 20.27 217 THR A N 1
ATOM 1592 C CA . THR A 1 209 ? 26.546 38.416 2.532 1.00 20.82 217 THR A CA 1
ATOM 1593 C C . THR A 1 209 ? 27.505 38.638 3.702 1.00 21.09 217 THR A C 1
ATOM 1594 O O . THR A 1 209 ? 27.668 37.761 4.556 1.00 21.09 217 THR A O 1
ATOM 1598 N N . THR A 1 210 ? 28.141 39.808 3.711 1.00 21.65 218 THR A N 1
ATOM 1599 C CA . THR A 1 210 ? 29.117 40.182 4.722 1.00 21.96 218 THR A CA 1
ATOM 1600 C C . THR A 1 210 ? 28.467 40.950 5.873 1.00 22.34 218 THR A C 1
ATOM 1601 O O . THR A 1 210 ? 27.312 41.359 5.803 1.00 22.26 218 THR A O 1
ATOM 1605 N N . LYS A 1 211 ? 29.231 41.191 6.926 1.00 23.20 219 LYS A N 1
ATOM 1606 C CA . LYS A 1 211 ? 28.720 41.981 8.048 1.00 23.96 219 LYS A CA 1
ATOM 1607 C C . LYS A 1 211 ? 28.535 43.439 7.641 1.00 24.76 219 LYS A C 1
ATOM 1608 O O . LYS A 1 211 ? 27.731 44.148 8.235 1.00 24.94 219 LYS A O 1
ATOM 1614 N N . SER A 1 212 ? 29.270 43.884 6.623 1.00 25.36 220 SER A N 1
ATOM 1615 C CA . SER A 1 212 ? 29.089 45.240 6.098 1.00 26.85 220 SER A CA 1
ATOM 1616 C C . SER A 1 212 ? 27.830 45.398 5.232 1.00 25.70 220 SER A C 1
ATOM 1617 O O . SER A 1 212 ? 27.579 46.474 4.733 1.00 26.62 220 SER A O 1
ATOM 1620 N N . GLY A 1 213 ? 27.064 44.328 5.043 1.00 24.43 221 GLY A N 1
ATOM 1621 C CA . GLY A 1 213 ? 25.839 44.372 4.226 1.00 24.08 221 GLY A CA 1
ATOM 1622 C C . GLY A 1 213 ? 26.073 44.278 2.731 1.00 23.74 221 GLY A C 1
ATOM 1623 O O . GLY A 1 213 ? 25.234 44.680 1.954 1.00 24.05 221 GLY A O 1
ATOM 1624 N N . SER A 1 214 ? 27.215 43.724 2.342 1.00 23.62 222 SER A N 1
ATOM 1625 C CA . SER A 1 214 ? 27.572 43.528 0.952 1.00 23.54 222 SER A CA 1
ATOM 1626 C C . SER A 1 214 ? 27.403 42.078 0.542 1.00 21.51 222 SER A C 1
ATOM 1627 O O . SER A 1 214 ? 27.428 41.204 1.383 1.00 20.34 222 SER A O 1
ATOM 1630 N N . THR A 1 215 ? 27.256 41.836 -0.759 1.00 20.87 223 THR A N 1
ATOM 1631 C CA . THR A 1 215 ? 27.276 40.483 -1.283 1.00 20.38 223 THR A CA 1
ATOM 1632 C C . THR A 1 215 ? 28.743 40.084 -1.468 1.00 21.00 223 THR A C 1
ATOM 1633 O O . THR A 1 215 ? 29.597 40.950 -1.623 1.00 22.19 223 THR A O 1
ATOM 1637 N N . ALA A 1 216 ? 29.022 38.784 -1.436 1.00 20.43 224 ALA A N 1
ATOM 1638 C CA . ALA A 1 216 ? 30.381 38.259 -1.537 1.00 21.20 224 ALA A CA 1
ATOM 1639 C C . ALA A 1 216 ? 30.349 36.786 -1.864 1.00 21.17 224 ALA A C 1
ATOM 1640 O O . ALA A 1 216 ? 29.324 36.131 -1.660 1.00 20.50 224 ALA A O 1
ATOM 1642 N N . ILE A 1 217 ? 31.476 36.261 -2.351 1.00 22.10 225 ILE A N 1
ATOM 1643 C CA . ILE A 1 217 ? 31.661 34.815 -2.485 1.00 22.22 225 ILE A CA 1
ATOM 1644 C C . ILE A 1 217 ? 32.263 34.297 -1.174 1.00 22.56 225 ILE A C 1
ATOM 1645 O O . ILE A 1 217 ? 33.225 34.881 -0.661 1.00 22.78 225 ILE A O 1
ATOM 1650 N N . PHE A 1 218 ? 31.697 33.223 -0.625 1.00 22.58 226 PHE A N 1
ATOM 1651 C CA . PHE A 1 218 ? 32.227 32.599 0.585 1.00 23.59 226 PHE A CA 1
ATOM 1652 C C . PHE A 1 218 ? 32.798 31.210 0.250 1.00 23.87 226 PHE A C 1
ATOM 1653 O O . PHE A 1 218 ? 32.098 30.381 -0.324 1.00 24.02 226 PHE A O 1
ATOM 1661 N N . ALA A 1 219 ? 34.070 30.982 0.579 1.00 24.14 227 ALA A N 1
ATOM 1662 C CA . ALA A 1 219 ? 34.673 29.660 0.535 1.00 24.44 227 ALA A CA 1
ATOM 1663 C C . ALA A 1 219 ? 34.632 29.069 1.931 1.00 23.60 227 ALA A C 1
ATOM 1664 O O . ALA A 1 219 ? 35.278 29.588 2.846 1.00 23.67 227 ALA A O 1
ATOM 1666 N N . THR A 1 220 ? 33.880 27.986 2.093 1.00 22.87 228 THR A N 1
ATOM 1667 C CA . THR A 1 220 ? 33.718 27.362 3.393 1.00 22.24 228 THR A CA 1
ATOM 1668 C C . THR A 1 220 ? 34.649 26.182 3.579 1.00 23.63 228 THR A C 1
ATOM 1669 O O . THR A 1 220 ? 35.234 25.677 2.620 1.00 24.36 228 THR A O 1
ATOM 1673 N N . LYS A 1 221 ? 34.751 25.748 4.833 1.00 24.40 229 LYS A N 1
ATOM 1674 C CA . LYS A 1 221 ? 35.596 24.629 5.254 1.00 25.77 229 LYS A CA 1
ATOM 1675 C C . LYS A 1 221 ? 34.840 23.318 5.376 1.00 24.71 229 LYS A C 1
ATOM 1676 O O . LYS A 1 221 ? 35.451 22.248 5.405 1.00 25.58 229 LYS A O 1
ATOM 1682 N N . GLY A 1 222 ? 33.521 23.407 5.478 1.00 23.22 230 GLY A N 1
ATOM 1683 C CA . GLY A 1 222 ? 32.677 22.263 5.800 1.00 22.20 230 GLY A CA 1
ATOM 1684 C C . GLY A 1 222 ? 32.382 22.235 7.285 1.00 21.01 230 GLY A C 1
ATOM 1685 O O . GLY A 1 222 ? 33.136 22.790 8.075 1.00 20.64 230 GLY A O 1
ATOM 1686 N N . ASN A 1 223 ? 31.290 21.575 7.660 1.00 20.20 231 ASN A N 1
ATOM 1687 C CA . ASN A 1 223 ? 30.855 21.508 9.048 1.00 19.40 231 ASN A CA 1
ATOM 1688 C C . ASN A 1 223 ? 30.779 20.061 9.472 1.00 20.00 231 ASN A C 1
ATOM 1689 O O . ASN A 1 223 ? 29.937 19.314 8.978 1.00 20.14 231 ASN A O 1
ATOM 1694 N N . GLN A 1 224 ? 31.656 19.648 10.382 1.00 20.84 232 GLN A N 1
ATOM 1695 C CA . GLN A 1 224 ? 31.715 18.232 10.745 1.00 21.90 232 GLN A CA 1
ATOM 1696 C C . GLN A 1 224 ? 30.798 17.917 11.928 1.00 21.32 232 GLN A C 1
ATOM 1697 O O . GLN A 1 224 ? 30.779 16.783 12.390 1.00 21.78 232 GLN A O 1
ATOM 1703 N N . ASN A 1 225 ? 30.023 18.909 12.393 1.00 20.45 233 ASN A N 1
ATOM 1704 C CA . ASN A 1 225 ? 29.088 18.722 13.504 1.00 19.87 233 ASN A CA 1
ATOM 1705 C C . ASN A 1 225 ? 27.619 18.779 13.067 1.00 19.27 233 ASN A C 1
ATOM 1706 O O . ASN A 1 225 ? 26.758 19.327 13.765 1.00 18.64 233 ASN A O 1
ATOM 1711 N N . GLY A 1 226 ? 27.349 18.196 11.903 1.00 19.08 234 GLY A N 1
ATOM 1712 C CA . GLY A 1 226 ? 26.008 18.107 11.365 1.00 18.53 234 GLY A CA 1
ATOM 1713 C C . GLY A 1 226 ? 25.378 16.781 11.727 1.00 18.92 234 GLY A C 1
ATOM 1714 O O . GLY A 1 226 ? 26.059 15.753 11.822 1.00 19.81 234 GLY A O 1
ATOM 1715 N N . HIS A 1 227 ? 24.068 16.793 11.912 1.00 18.86 235 HIS A N 1
ATOM 1716 C CA . HIS A 1 227 ? 23.342 15.576 12.244 1.00 19.31 235 HIS A CA 1
ATOM 1717 C C . HIS A 1 227 ? 21.875 15.700 11.839 1.00 19.72 235 HIS A C 1
ATOM 1718 O O . HIS A 1 227 ? 21.382 16.794 11.561 1.00 19.40 235 HIS A O 1
ATOM 1725 N N . VAL A 1 228 ? 21.181 14.572 11.851 1.00 20.94 236 VAL A N 1
ATOM 1726 C CA . VAL A 1 228 ? 19.766 14.516 11.524 1.00 21.73 236 VAL A CA 1
ATOM 1727 C C . VAL A 1 228 ? 18.916 14.830 12.751 1.00 22.33 236 VAL A C 1
ATOM 1728 O O . VAL A 1 228 ? 19.284 14.487 13.890 1.00 22.70 236 VAL A O 1
ATOM 1732 N N . ILE A 1 229 ? 17.800 15.514 12.505 1.00 22.76 237 ILE A N 1
ATOM 1733 C CA . ILE A 1 229 ? 16.725 15.669 13.474 1.00 23.30 237 ILE A CA 1
ATOM 1734 C C . ILE A 1 229 ? 15.530 14.920 12.927 1.00 24.23 237 ILE A C 1
ATOM 1735 O O . ILE A 1 229 ? 15.103 15.195 11.811 1.00 24.71 237 ILE A O 1
ATOM 1740 N N . LEU A 1 230 ? 14.985 13.991 13.705 1.00 25.38 238 LEU A N 1
ATOM 1741 C CA . LEU A 1 230 ? 13.777 13.254 13.312 1.00 26.44 238 LEU A CA 1
ATOM 1742 C C . LEU A 1 230 ? 12.556 13.972 13.897 1.00 27.22 238 LEU A C 1
ATOM 1743 O O . LEU A 1 230 ? 12.490 14.200 15.094 1.00 27.09 238 LEU A O 1
ATOM 1748 N N . ARG A 1 231 ? 11.591 14.309 13.047 1.00 28.12 239 ARG A N 1
ATOM 1749 C CA . ARG A 1 231 ? 10.471 15.178 13.431 1.00 29.21 239 ARG A CA 1
ATOM 1750 C C . ARG A 1 231 ? 9.143 14.796 12.787 1.00 30.90 239 ARG A C 1
ATOM 1751 O O . ARG A 1 231 ? 8.243 15.624 12.693 1.00 31.73 239 ARG A O 1
ATOM 1759 N N . GLY A 1 232 ? 9.020 13.554 12.349 1.00 32.17 240 GLY A N 1
ATOM 1760 C CA . GLY A 1 232 ? 7.786 13.084 11.731 1.00 34.34 240 GLY A CA 1
ATOM 1761 C C . GLY A 1 232 ? 7.541 13.638 10.341 1.00 34.54 240 GLY A C 1
ATOM 1762 O O . GLY A 1 232 ? 8.465 14.103 9.671 1.00 33.02 240 GLY A O 1
ATOM 1763 N N . GLY A 1 233 ? 6.285 13.585 9.911 1.00 36.77 241 GLY A N 1
ATOM 1764 C CA . GLY A 1 233 ? 5.896 14.020 8.564 1.00 37.63 241 GLY A CA 1
ATOM 1765 C C . GLY A 1 233 ? 4.753 13.175 8.041 1.00 40.37 241 GLY A C 1
ATOM 1766 O O . GLY A 1 233 ? 4.186 12.391 8.787 1.00 42.03 241 GLY A O 1
ATOM 1767 N N . ALA A 1 234 ? 4.425 13.318 6.758 1.00 41.51 242 ALA A N 1
ATOM 1768 C CA . ALA A 1 234 ? 3.274 12.615 6.160 1.00 44.11 242 ALA A CA 1
ATOM 1769 C C . ALA A 1 234 ? 3.359 11.091 6.303 1.00 45.67 242 ALA A C 1
ATOM 1770 O O . ALA A 1 234 ? 2.330 10.429 6.390 1.00 48.17 242 ALA A O 1
ATOM 1772 N N . SER A 1 235 ? 4.581 10.554 6.328 1.00 44.87 243 SER A N 1
ATOM 1773 C CA . SER A 1 235 ? 4.841 9.124 6.607 1.00 46.24 243 SER A CA 1
ATOM 1774 C C . SER A 1 235 ? 4.393 8.673 8.001 1.00 46.88 243 SER A C 1
ATOM 1775 O O . SER A 1 235 ? 4.319 7.474 8.278 1.00 48.49 243 SER A O 1
ATOM 1778 N N . GLY A 1 236 ? 4.169 9.634 8.894 1.00 45.89 244 GLY A N 1
ATOM 1779 C CA . GLY A 1 236 ? 3.846 9.359 10.291 1.00 46.33 244 GLY A CA 1
ATOM 1780 C C . GLY A 1 236 ? 5.050 9.589 11.195 1.00 43.91 244 GLY A C 1
ATOM 1781 O O . GLY A 1 236 ? 6.152 9.839 10.715 1.00 41.93 244 GLY A O 1
ATOM 1782 N N . PRO A 1 237 ? 4.846 9.490 12.516 1.00 43.97 245 PRO A N 1
ATOM 1783 C CA . PRO A 1 237 ? 5.931 9.741 13.469 1.00 41.76 245 PRO A CA 1
ATOM 1784 C C . PRO A 1 237 ? 7.137 8.806 13.277 1.00 40.45 245 PRO A C 1
ATOM 1785 O O . PRO A 1 237 ? 6.961 7.623 12.990 1.00 41.35 245 PRO A O 1
ATOM 1789 N N . ASN A 1 238 ? 8.343 9.352 13.416 1.00 37.71 246 ASN A N 1
ATOM 1790 C CA . ASN A 1 238 ? 9.573 8.582 13.238 1.00 36.89 246 ASN A CA 1
ATOM 1791 C C . ASN A 1 238 ? 10.503 8.633 14.454 1.00 35.54 246 ASN A C 1
ATOM 1792 O O . ASN A 1 238 ? 11.717 8.739 14.310 1.00 34.09 246 ASN A O 1
ATOM 1797 N N . PHE A 1 239 ? 9.916 8.539 15.645 1.00 36.32 247 PHE A N 1
ATOM 1798 C CA . PHE A 1 239 ? 10.666 8.573 16.901 1.00 35.57 247 PHE A CA 1
ATOM 1799 C C . PHE A 1 239 ? 11.028 7.181 17.410 1.00 37.11 247 PHE A C 1
ATOM 1800 O O . PHE A 1 239 ? 11.893 7.061 18.273 1.00 36.62 247 PHE A O 1
ATOM 1808 N N . SER A 1 240 ? 10.376 6.139 16.885 1.00 39.12 248 SER A N 1
ATOM 1809 C CA . SER A 1 240 ? 10.576 4.770 17.372 1.00 40.93 248 SER A CA 1
ATOM 1810 C C . SER A 1 240 ? 11.966 4.212 17.096 1.00 40.29 248 SER A C 1
ATOM 1811 O O . SER A 1 240 ? 12.689 4.701 16.239 1.00 38.93 248 SER A O 1
ATOM 1814 N N . LYS A 1 241 ? 12.306 3.157 17.829 1.00 41.96 249 LYS A N 1
ATOM 1815 C CA . LYS A 1 241 ? 13.563 2.420 17.663 1.00 41.94 249 LYS A CA 1
ATOM 1816 C C . LYS A 1 241 ? 13.796 2.005 16.208 1.00 42.20 249 LYS A C 1
ATOM 1817 O O . LYS A 1 241 ? 14.884 2.218 15.674 1.00 40.96 249 LYS A O 1
ATOM 1823 N N . GLU A 1 242 ? 12.773 1.416 15.588 1.00 44.14 250 GLU A N 1
ATOM 1824 C CA . GLU A 1 242 ? 12.788 1.034 14.168 1.00 45.02 250 GLU A CA 1
ATOM 1825 C C . GLU A 1 242 ? 13.342 2.174 13.299 1.00 42.43 250 GLU A C 1
ATOM 1826 O O . GLU A 1 242 ? 14.260 1.975 12.500 1.00 42.03 250 GLU A O 1
ATOM 1832 N N . HIS A 1 243 ? 12.792 3.371 13.489 1.00 40.66 251 HIS A N 1
ATOM 1833 C CA . HIS A 1 243 ? 13.145 4.550 12.699 1.00 38.10 251 HIS A CA 1
ATOM 1834 C C . HIS A 1 243 ? 14.554 5.071 13.021 1.00 36.10 251 HIS A C 1
ATOM 1835 O O . HIS A 1 243 ? 15.271 5.575 12.139 1.00 35.09 251 HIS A O 1
ATOM 1842 N N . VAL A 1 244 ? 14.950 4.961 14.282 1.00 35.14 252 VAL A N 1
ATOM 1843 C CA . VAL A 1 244 ? 16.271 5.418 14.690 1.00 33.17 252 VAL A CA 1
ATOM 1844 C C . VAL A 1 244 ? 17.364 4.521 14.107 1.00 33.25 252 VAL A C 1
ATOM 1845 O O . VAL A 1 244 ? 18.353 5.031 13.588 1.00 32.23 252 VAL A O 1
ATOM 1849 N N . ASP A 1 245 ? 17.177 3.202 14.179 1.00 34.94 253 ASP A N 1
ATOM 1850 C CA . ASP A 1 245 ? 18.097 2.231 13.553 1.00 35.43 253 ASP A CA 1
ATOM 1851 C C . ASP A 1 245 ? 18.261 2.502 12.058 1.00 35.28 253 ASP A C 1
ATOM 1852 O O . ASP A 1 245 ? 19.373 2.436 11.541 1.00 34.78 253 ASP A O 1
ATOM 1857 N N . ASP A 1 246 ? 17.152 2.788 11.370 1.00 36.03 254 ASP A N 1
ATOM 1858 C CA . ASP A 1 246 ? 17.165 3.050 9.926 1.00 36.08 254 ASP A CA 1
ATOM 1859 C C . ASP A 1 246 ? 17.979 4.289 9.613 1.00 34.31 254 ASP A C 1
ATOM 1860 O O . ASP A 1 246 ? 18.764 4.307 8.656 1.00 34.10 254 ASP A O 1
ATOM 1865 N N . CYS A 1 247 ? 17.774 5.329 10.417 1.00 33.10 255 CYS A N 1
ATOM 1866 C CA . CYS A 1 247 ? 18.500 6.581 10.247 1.00 31.34 255 CYS A CA 1
ATOM 1867 C C . CYS A 1 247 ? 20.001 6.351 10.431 1.00 30.91 255 CYS A C 1
ATOM 1868 O O . CYS A 1 247 ? 20.809 6.801 9.606 1.00 30.09 255 CYS A O 1
ATOM 1871 N N . ILE A 1 248 ? 20.357 5.654 11.511 1.00 31.28 256 ILE A N 1
ATOM 1872 C CA . ILE A 1 248 ? 21.751 5.276 11.776 1.00 31.54 256 ILE A CA 1
ATOM 1873 C C . ILE A 1 248 ? 22.346 4.472 10.614 1.00 32.98 256 ILE A C 1
ATOM 1874 O O . ILE A 1 248 ? 23.470 4.756 10.188 1.00 33.07 256 ILE A O 1
ATOM 1879 N N . ALA A 1 249 ? 21.593 3.504 10.081 1.00 34.50 257 ALA A N 1
ATOM 1880 C CA . ALA A 1 249 ? 22.052 2.737 8.916 1.00 35.94 257 ALA A CA 1
ATOM 1881 C C . ALA A 1 249 ? 22.318 3.646 7.715 1.00 35.52 257 ALA A C 1
ATOM 1882 O O . ALA A 1 249 ? 23.314 3.471 7.007 1.00 36.03 257 ALA A O 1
ATOM 1884 N N . LYS A 1 250 ? 21.434 4.620 7.495 1.00 34.99 258 LYS A N 1
ATOM 1885 C CA . LYS A 1 250 ? 21.569 5.542 6.366 1.00 34.21 258 LYS A CA 1
ATOM 1886 C C . LYS A 1 250 ? 22.821 6.403 6.530 1.00 33.11 258 LYS A C 1
ATOM 1887 O O . LYS A 1 250 ? 23.594 6.579 5.577 1.00 33.01 258 LYS A O 1
ATOM 1893 N N . LEU A 1 251 ? 23.022 6.915 7.744 1.00 32.25 259 LEU A N 1
ATOM 1894 C CA . LEU A 1 251 ? 24.217 7.689 8.082 1.00 31.51 259 LEU A CA 1
ATOM 1895 C C . LEU A 1 251 ? 25.513 6.896 7.845 1.00 32.53 259 LEU A C 1
ATOM 1896 O O . LEU A 1 251 ? 26.420 7.372 7.165 1.00 31.66 259 LEU A O 1
ATOM 1901 N N . LYS A 1 252 ? 25.600 5.691 8.395 1.00 34.38 260 LYS A N 1
ATOM 1902 C CA . LYS A 1 252 ? 26.798 4.846 8.174 1.00 36.21 260 LYS A CA 1
ATOM 1903 C C . LYS A 1 252 ? 27.130 4.639 6.692 1.00 36.83 260 LYS A C 1
ATOM 1904 O O . LYS A 1 252 ? 28.303 4.688 6.322 1.00 36.91 260 LYS A O 1
ATOM 1910 N N . LYS A 1 253 ? 26.111 4.439 5.855 1.00 37.48 261 LYS A N 1
ATOM 1911 C CA . LYS A 1 253 ? 26.310 4.361 4.398 1.00 38.61 261 LYS A CA 1
ATOM 1912 C C . LYS A 1 253 ? 26.991 5.615 3.809 1.00 37.18 261 LYS A C 1
ATOM 1913 O O . LYS A 1 253 ? 27.780 5.510 2.863 1.00 37.84 261 LYS A O 1
ATOM 1919 N N . ALA A 1 254 ? 26.689 6.789 4.365 1.00 35.10 262 ALA A N 1
ATOM 1920 C CA . ALA A 1 254 ? 27.312 8.051 3.933 1.00 33.98 262 ALA A CA 1
ATOM 1921 C C . ALA A 1 254 ? 28.624 8.357 4.678 1.00 33.39 262 ALA A C 1
ATOM 1922 O O . ALA A 1 254 ? 29.196 9.445 4.518 1.00 32.75 262 ALA A O 1
ATOM 1924 N N . ASP A 1 255 ? 29.093 7.408 5.489 1.00 33.92 263 ASP A N 1
ATOM 1925 C CA . ASP A 1 255 ? 30.301 7.573 6.298 1.00 33.72 263 ASP A CA 1
ATOM 1926 C C . ASP A 1 255 ? 30.182 8.772 7.228 1.00 31.39 263 ASP A C 1
ATOM 1927 O O . ASP A 1 255 ? 31.131 9.554 7.381 1.00 31.18 263 ASP A O 1
ATOM 1932 N N . ILE A 1 256 ? 28.996 8.931 7.819 1.00 29.78 264 ILE A N 1
ATOM 1933 C CA . ILE A 1 256 ? 28.736 9.979 8.803 1.00 27.54 264 ILE A CA 1
ATOM 1934 C C . ILE A 1 256 ? 28.492 9.280 10.130 1.00 27.24 264 ILE A C 1
ATOM 1935 O O . ILE A 1 256 ? 27.663 8.377 10.215 1.00 27.96 264 ILE A O 1
ATOM 1940 N N . ASN A 1 257 ? 29.210 9.707 11.161 1.00 26.45 265 ASN A N 1
ATOM 1941 C CA . ASN A 1 257 ? 29.204 9.017 12.451 1.00 26.89 265 ASN A CA 1
ATOM 1942 C C . ASN A 1 257 ? 28.545 9.797 13.580 1.00 25.74 265 ASN A C 1
ATOM 1943 O O . ASN A 1 257 ? 28.575 9.353 14.730 1.00 26.53 265 ASN A O 1
ATOM 1948 N N . THR A 1 258 ? 27.941 10.939 13.256 1.00 24.27 266 THR A N 1
ATOM 1949 C CA . THR A 1 258 ? 27.202 11.731 14.238 1.00 23.34 266 THR A CA 1
ATOM 1950 C C . THR A 1 258 ? 25.918 11.016 14.614 1.00 24.06 266 THR A C 1
ATOM 1951 O O . THR A 1 258 ? 25.430 10.167 13.862 1.00 24.66 266 THR A O 1
ATOM 1955 N N . LYS A 1 259 ? 25.375 11.355 15.780 1.00 23.93 267 LYS A N 1
ATOM 1956 C CA . LYS A 1 259 ? 24.195 10.655 16.302 1.00 24.99 267 LYS A CA 1
ATOM 1957 C C . LYS A 1 259 ? 22.884 11.371 15.946 1.00 24.29 267 LYS A C 1
ATOM 1958 O O . LYS A 1 259 ? 22.889 12.363 15.218 1.00 23.28 267 LYS A O 1
ATOM 1964 N N . VAL A 1 260 ? 21.775 10.857 16.479 1.00 24.84 268 VAL A N 1
ATOM 1965 C CA . VAL A 1 260 ? 20.427 11.284 16.107 1.00 25.00 268 VAL A CA 1
ATOM 1966 C C . VAL A 1 260 ? 19.789 12.135 17.196 1.00 24.47 268 VAL A C 1
ATOM 1967 O O . VAL A 1 260 ? 19.880 11.808 18.379 1.00 24.91 268 VAL A O 1
ATOM 1979 N N . ILE A 1 262 ? 15.929 13.732 18.257 1.00 24.85 270 ILE A N 1
ATOM 1980 C CA . ILE A 1 262 ? 14.504 13.539 17.994 1.00 26.39 270 ILE A CA 1
ATOM 1981 C C . ILE A 1 262 ? 13.652 14.710 18.507 1.00 27.00 270 ILE A C 1
ATOM 1982 O O . ILE A 1 262 ? 13.712 15.081 19.669 1.00 27.06 270 ILE A O 1
ATOM 1987 N N . ASP A 1 263 ? 12.853 15.283 17.621 1.00 27.97 271 ASP A N 1
ATOM 1988 C CA . ASP A 1 263 ? 11.898 16.327 17.989 1.00 29.15 271 ASP A CA 1
ATOM 1989 C C . ASP A 1 263 ? 10.706 15.647 18.636 1.00 31.59 271 ASP A C 1
ATOM 1990 O O . ASP A 1 263 ? 10.080 14.809 18.004 1.00 33.09 271 ASP A O 1
ATOM 1995 N N . CYS A 1 264 ? 10.398 15.971 19.892 1.00 32.72 272 CYS A N 1
ATOM 1996 C CA . CYS A 1 264 ? 9.197 15.424 20.527 1.00 35.44 272 CYS A CA 1
ATOM 1997 C C . CYS A 1 264 ? 7.907 16.083 20.019 1.00 36.78 272 CYS A C 1
ATOM 1998 O O . CYS A 1 264 ? 6.812 15.565 20.264 1.00 38.87 272 CYS A O 1
ATOM 2001 N N . SER A 1 265 ? 8.041 17.220 19.338 1.00 35.84 273 SER A N 1
ATOM 2002 C CA . SER A 1 265 ? 6.902 18.033 18.922 1.00 36.95 273 SER A CA 1
ATOM 2003 C C . SER A 1 265 ? 6.648 17.917 17.411 1.00 37.22 273 SER A C 1
ATOM 2004 O O . SER A 1 265 ? 7.068 16.950 16.775 1.00 37.11 273 SER A O 1
ATOM 2007 N N . HIS A 1 266 ? 5.957 18.911 16.856 1.00 38.12 274 HIS A N 1
ATOM 2008 C CA . HIS A 1 266 ? 5.612 18.967 15.424 1.00 38.55 274 HIS A CA 1
ATOM 2009 C C . HIS A 1 266 ? 5.046 17.641 14.910 1.00 39.99 274 HIS A C 1
ATOM 2010 O O . HIS A 1 266 ? 4.061 17.149 15.455 1.00 41.10 274 HIS A O 1
ATOM 2017 N N . GLY A 1 267 ? 5.661 17.057 13.888 1.00 39.63 275 GLY A N 1
ATOM 2018 C CA . GLY A 1 267 ? 5.129 15.830 13.296 1.00 41.32 275 GLY A CA 1
ATOM 2019 C C . GLY A 1 267 ? 5.095 14.618 14.214 1.00 42.43 275 GLY A C 1
ATOM 2020 O O . GLY A 1 267 ? 4.271 13.716 14.021 1.00 44.40 275 GLY A O 1
ATOM 2021 N N . ASN A 1 268 ? 5.978 14.570 15.208 1.00 41.39 276 ASN A N 1
ATOM 2022 C CA . ASN A 1 268 ? 6.029 13.399 16.098 1.00 42.39 276 ASN A CA 1
ATOM 2023 C C . ASN A 1 268 ? 4.936 13.408 17.174 1.00 44.66 276 ASN A C 1
ATOM 2024 O O . ASN A 1 268 ? 4.390 12.358 17.518 1.00 46.07 276 ASN A O 1
ATOM 2029 N N . SER A 1 269 ? 4.623 14.589 17.700 1.00 45.16 277 SER A N 1
ATOM 2030 C CA . SER A 1 269 ? 3.488 14.740 18.613 1.00 47.75 277 SER A CA 1
ATOM 2031 C C . SER A 1 269 ? 2.194 14.946 17.826 1.00 50.00 277 SER A C 1
ATOM 2032 O O . SER A 1 269 ? 1.102 14.970 18.405 1.00 52.21 277 SER A O 1
ATOM 2035 N N . GLN A 1 270 ? 2.332 15.081 16.506 1.00 50.13 278 GLN A N 1
ATOM 2036 C CA . GLN A 1 270 ? 1.232 15.422 15.594 1.00 52.14 278 GLN A CA 1
ATOM 2037 C C . GLN A 1 270 ? 0.571 16.742 16.008 1.00 52.88 278 GLN A C 1
ATOM 2038 O O . GLN A 1 270 ? -0.645 16.889 15.956 1.00 55.11 278 GLN A O 1
ATOM 2044 N N . LYS A 1 271 ? 1.398 17.697 16.432 1.00 51.58 279 LYS A N 1
ATOM 2045 C CA . LYS A 1 271 ? 0.946 19.040 16.826 1.00 52.26 279 LYS A CA 1
ATOM 2046 C C . LYS A 1 271 ? 0.224 19.085 18.200 1.00 53.64 279 LYS A C 1
ATOM 2047 O O . LYS A 1 271 ? -0.168 20.164 18.670 1.00 54.21 279 LYS A O 1
ATOM 2053 N N . ASP A 1 272 ? 0.058 17.925 18.836 1.00 54.13 280 ASP A N 1
ATOM 2054 C CA . ASP A 1 272 ? -0.595 17.831 20.142 1.00 55.18 280 ASP A CA 1
ATOM 2055 C C . ASP A 1 272 ? 0.483 18.021 21.216 1.00 53.00 280 ASP A C 1
ATOM 2056 O O . ASP A 1 272 ? 1.335 17.158 21.389 1.00 51.93 280 ASP A O 1
ATOM 2061 N N . HIS A 1 273 ? 0.457 19.149 21.920 1.00 52.13 281 HIS A N 1
ATOM 2062 C CA . HIS A 1 273 ? 1.459 19.428 22.961 1.00 50.78 281 HIS A CA 1
ATOM 2063 C C . HIS A 1 273 ? 1.450 18.430 24.138 1.00 51.70 281 HIS A C 1
ATOM 2064 O O . HIS A 1 273 ? 2.489 18.191 24.767 1.00 50.60 281 HIS A O 1
ATOM 2071 N N . SER A 1 274 ? 0.292 17.829 24.406 1.00 53.93 282 SER A N 1
ATOM 2072 C CA . SER A 1 274 ? 0.130 16.851 25.494 1.00 55.07 282 SER A CA 1
ATOM 2073 C C . SER A 1 274 ? 0.602 15.440 25.111 1.00 54.41 282 SER A C 1
ATOM 2074 O O . SER A 1 274 ? 0.453 14.504 25.905 1.00 55.83 282 SER A O 1
ATOM 2077 N N . LYS A 1 275 ? 1.129 15.291 23.891 1.00 51.94 283 LYS A N 1
ATOM 2078 C CA . LYS A 1 275 ? 1.717 14.035 23.433 1.00 50.91 283 LYS A CA 1
ATOM 2079 C C . LYS A 1 275 ? 3.239 14.059 23.521 1.00 47.39 283 LYS A C 1
ATOM 2080 O O . LYS A 1 275 ? 3.867 13.007 23.420 1.00 46.56 283 LYS A O 1
ATOM 2086 N N . GLN A 1 276 ? 3.833 15.244 23.691 1.00 45.12 284 GLN A N 1
ATOM 2087 C CA . GLN A 1 276 ? 5.308 15.376 23.717 1.00 42.30 284 GLN A CA 1
ATOM 2088 C C . GLN A 1 276 ? 5.910 14.454 24.765 1.00 42.20 284 GLN A C 1
ATOM 2089 O O . GLN A 1 276 ? 6.887 13.746 24.497 1.00 40.78 284 GLN A O 1
ATOM 2095 N N . ILE A 1 277 ? 5.291 14.452 25.946 1.00 43.55 285 ILE A N 1
ATOM 2096 C CA . ILE A 1 277 ? 5.757 13.660 27.076 1.00 44.04 285 ILE A CA 1
ATOM 2097 C C . ILE A 1 277 ? 5.671 12.158 26.823 1.00 44.76 285 ILE A C 1
ATOM 2098 O O . ILE A 1 277 ? 6.432 11.395 27.410 1.00 45.07 285 ILE A O 1
ATOM 2103 N N . SER A 1 278 ? 4.760 11.718 25.964 1.00 45.62 286 SER A N 1
ATOM 2104 C CA . SER A 1 278 ? 4.635 10.284 25.706 1.00 46.78 286 SER A CA 1
ATOM 2105 C C . SER A 1 278 ? 5.615 9.859 24.614 1.00 44.56 286 SER A C 1
ATOM 2106 O O . SER A 1 278 ? 6.158 8.757 24.669 1.00 44.92 286 SER A O 1
ATOM 2109 N N . VAL A 1 279 ? 5.859 10.734 23.637 1.00 42.55 287 VAL A N 1
ATOM 2110 C CA . VAL A 1 279 ? 6.959 10.540 22.692 1.00 40.27 287 VAL A CA 1
ATOM 2111 C C . VAL A 1 279 ? 8.292 10.493 23.451 1.00 38.92 287 VAL A C 1
ATOM 2112 O O . VAL A 1 279 ? 9.125 9.634 23.181 1.00 38.40 287 VAL A O 1
ATOM 2116 N N . LEU A 1 280 ? 8.477 11.399 24.411 1.00 38.44 288 LEU A N 1
ATOM 2117 C CA . LEU A 1 280 ? 9.691 11.413 25.244 1.00 36.96 288 LEU A CA 1
ATOM 2118 C C . LEU A 1 280 ? 9.871 10.126 26.056 1.00 38.18 288 LEU A C 1
ATOM 2119 O O . LEU A 1 280 ? 10.994 9.649 26.220 1.00 37.08 288 LEU A O 1
ATOM 2124 N N . ALA A 1 281 ? 8.770 9.559 26.544 1.00 40.06 289 ALA A N 1
ATOM 2125 C CA . ALA A 1 281 ? 8.821 8.298 27.294 1.00 41.46 289 ALA A CA 1
ATOM 2126 C C . ALA A 1 281 ? 9.414 7.170 26.460 1.00 40.93 289 ALA A C 1
ATOM 2127 O O . ALA A 1 281 ? 10.187 6.362 26.969 1.00 41.30 289 ALA A O 1
ATOM 2129 N N . ASP A 1 282 ? 9.043 7.111 25.185 1.00 40.65 290 ASP A N 1
ATOM 2130 C CA . ASP A 1 282 ? 9.593 6.121 24.255 1.00 40.28 290 ASP A CA 1
ATOM 2131 C C . ASP A 1 282 ? 11.085 6.389 24.020 1.00 37.85 290 ASP A C 1
ATOM 2132 O O . ASP A 1 282 ? 11.899 5.465 23.978 1.00 37.37 290 ASP A O 1
ATOM 2137 N N . ILE A 1 283 ? 11.434 7.662 23.875 1.00 36.28 291 ILE A N 1
ATOM 2138 C CA . ILE A 1 283 ? 12.828 8.056 23.636 1.00 34.56 291 ILE A CA 1
ATOM 2139 C C . ILE A 1 283 ? 13.727 7.755 24.850 1.00 34.54 291 ILE A C 1
ATOM 2140 O O . ILE A 1 283 ? 14.864 7.320 24.695 1.00 33.65 291 ILE A O 1
ATOM 2145 N N . CYS A 1 284 ? 13.216 7.985 26.054 1.00 36.08 292 CYS A N 1
ATOM 2146 C CA . CYS A 1 284 ? 13.977 7.700 27.274 1.00 36.65 292 CYS A CA 1
ATOM 2147 C C . CYS A 1 284 ? 14.267 6.213 27.417 1.00 38.04 292 CYS A C 1
ATOM 2148 O O . CYS A 1 284 ? 15.388 5.830 27.764 1.00 37.64 292 CYS A O 1
ATOM 2151 N N . GLU A 1 285 ? 13.272 5.377 27.126 1.00 39.79 293 GLU A N 1
ATOM 2152 C C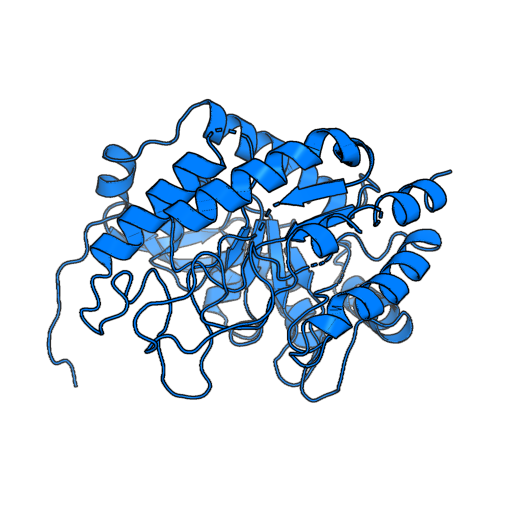A . GLU A 1 285 ? 13.478 3.928 27.154 1.00 41.25 293 GLU A CA 1
ATOM 2153 C C . GLU A 1 285 ? 14.599 3.553 26.190 1.00 39.61 293 GLU A C 1
ATOM 2154 O O . GLU A 1 285 ? 15.438 2.706 26.515 1.00 40.00 293 GLU A O 1
ATOM 2160 N N . GLN A 1 286 ? 14.618 4.187 25.017 1.00 37.98 294 GLN A N 1
ATOM 2161 C CA . GLN A 1 286 ? 15.660 3.922 24.028 1.00 36.55 294 GLN A CA 1
ATOM 2162 C C . GLN A 1 286 ? 17.020 4.390 24.523 1.00 35.06 294 GLN A C 1
ATOM 2163 O O . GLN A 1 286 ? 18.007 3.668 24.400 1.00 34.76 294 GLN A O 1
ATOM 2169 N N . ILE A 1 287 ? 17.061 5.601 25.074 1.00 34.33 295 ILE A N 1
ATOM 2170 C CA . ILE A 1 287 ? 18.294 6.193 25.601 1.00 33.12 295 ILE A CA 1
ATOM 2171 C C . ILE A 1 287 ? 18.977 5.300 26.637 1.00 34.49 295 ILE A C 1
ATOM 2172 O O . ILE A 1 287 ? 20.208 5.262 26.726 1.00 33.33 295 ILE A O 1
ATOM 2177 N N . LYS A 1 288 ? 18.172 4.564 27.399 1.00 36.51 296 LYS A N 1
ATOM 2178 C CA . LYS A 1 288 ? 18.692 3.658 28.415 1.00 38.07 296 LYS A CA 1
ATOM 2179 C C . LYS A 1 288 ? 19.527 2.499 27.858 1.00 38.32 296 LYS A C 1
ATOM 2180 O O . LYS A 1 288 ? 20.438 2.019 28.533 1.00 38.69 296 LYS A O 1
ATOM 2186 N N . HIS A 1 289 ? 19.238 2.064 26.634 1.00 38.34 297 HIS A N 1
ATOM 2187 C CA . HIS A 1 289 ? 19.841 0.838 26.090 1.00 39.26 297 HIS A CA 1
ATOM 2188 C C . HIS A 1 289 ? 20.696 1.023 24.826 1.00 37.60 297 HIS A C 1
ATOM 2189 O O . HIS A 1 289 ? 21.237 0.052 24.288 1.00 38.48 297 HIS A O 1
ATOM 2196 N N . SER A 1 290 ? 20.830 2.265 24.371 1.00 35.51 298 SER A N 1
ATOM 2197 C CA . SER A 1 290 ? 21.583 2.583 23.171 1.00 33.71 298 SER A CA 1
ATOM 2198 C C . SER A 1 290 ? 22.057 4.039 23.239 1.00 31.92 298 SER A C 1
ATOM 2199 O O . SER A 1 290 ? 21.373 4.894 23.793 1.00 31.23 298 SER A O 1
ATOM 2202 N N . ASN A 1 291 ? 23.240 4.302 22.688 1.00 30.66 299 ASN A N 1
ATOM 2203 C CA . ASN A 1 291 ? 23.798 5.641 22.651 1.00 29.24 299 ASN A CA 1
ATOM 2204 C C . ASN A 1 291 ? 23.522 6.316 21.293 1.00 28.08 299 ASN A C 1
ATOM 2205 O O . ASN A 1 291 ? 24.141 7.324 20.979 1.00 26.94 299 ASN A O 1
ATOM 2210 N N . ASP A 1 292 ? 22.593 5.769 20.505 1.00 28.20 300 ASP A N 1
ATOM 2211 C CA . ASP A 1 292 ? 22.274 6.315 19.170 1.00 27.41 300 ASP A CA 1
ATOM 2212 C C . ASP A 1 292 ? 21.572 7.674 19.199 1.00 26.48 300 ASP A C 1
ATOM 2213 O O . ASP A 1 292 ? 21.807 8.510 18.322 1.00 25.15 300 ASP A O 1
ATOM 2218 N N . ILE A 1 293 ? 20.671 7.856 20.164 1.00 26.92 301 ILE A N 1
ATOM 2219 C CA . ILE A 1 293 ? 19.978 9.124 20.352 1.00 26.19 301 ILE A CA 1
ATOM 2220 C C . ILE A 1 293 ? 20.841 9.963 21.275 1.00 25.59 301 ILE A C 1
ATOM 2221 O O . ILE A 1 293 ? 21.181 9.520 22.374 1.00 26.14 301 ILE A O 1
ATOM 2226 N N . PHE A 1 294 ? 21.229 11.152 20.819 1.00 24.64 302 PHE A N 1
ATOM 2227 C CA . PHE A 1 294 ? 21.991 12.085 21.659 1.00 24.20 302 PHE A CA 1
ATOM 2228 C C . PHE A 1 294 ? 21.177 13.242 22.197 1.00 24.26 302 PHE A C 1
ATOM 2229 O O . PHE A 1 294 ? 21.599 13.887 23.164 1.00 24.61 302 PHE A O 1
ATOM 2237 N N . GLY A 1 295 ? 20.039 13.535 21.569 1.00 24.63 303 GLY A N 1
ATOM 2238 C CA . GLY A 1 295 ? 19.299 14.762 21.875 1.00 24.24 303 GLY A CA 1
ATOM 2239 C C . GLY A 1 295 ? 17.816 14.709 21.555 1.00 24.70 303 GLY A C 1
ATOM 2240 O O . GLY A 1 295 ? 17.356 13.843 20.805 1.00 24.32 303 GLY A O 1
ATOM 2241 N N . VAL A 1 296 ? 17.072 15.630 22.170 1.00 25.00 304 VAL A N 1
ATOM 2242 C CA . VAL A 1 296 ? 15.662 15.823 21.881 1.00 25.93 304 VAL A CA 1
ATOM 2243 C C . VAL A 1 296 ? 15.346 17.312 21.760 1.00 25.80 304 VAL A C 1
ATOM 2244 O O . VAL A 1 296 ? 16.142 18.163 22.177 1.00 24.48 304 VAL A O 1
ATOM 2256 N N . ILE A 1 298 ? 12.053 19.957 22.662 1.00 29.13 306 ILE A N 1
ATOM 2257 C CA . ILE A 1 298 ? 10.782 20.108 23.349 1.00 30.62 306 ILE A CA 1
ATOM 2258 C C . ILE A 1 298 ? 10.288 21.525 23.114 1.00 31.03 306 ILE A C 1
ATOM 2259 O O . ILE A 1 298 ? 11.066 22.473 23.207 1.00 29.67 306 ILE A O 1
ATOM 2264 N N . GLU A 1 299 ? 9.004 21.670 22.797 1.00 32.78 307 GLU A N 1
ATOM 2265 C CA . GLU A 1 299 ? 8.394 22.992 22.649 1.00 33.49 307 GLU A CA 1
ATOM 2266 C C . GLU A 1 299 ? 7.691 23.336 23.955 1.00 34.93 307 GLU A C 1
ATOM 2267 O O . GLU A 1 299 ? 6.745 22.665 24.361 1.00 36.30 307 GLU A O 1
ATOM 2273 N N . SER A 1 300 ? 8.201 24.366 24.623 1.00 34.76 308 SER A N 1
ATOM 2274 C CA . SER A 1 300 ? 7.854 24.658 26.006 1.00 36.51 308 SER A CA 1
ATOM 2275 C C . SER A 1 300 ? 7.701 26.161 26.224 1.00 37.29 308 SER A C 1
ATOM 2276 O O . SER A 1 300 ? 8.400 26.956 25.597 1.00 36.08 308 SER A O 1
ATOM 2279 N N . ASN A 1 301 ? 6.804 26.551 27.123 1.00 39.60 309 ASN A N 1
ATOM 2280 C CA . ASN A 1 301 ? 6.615 27.978 27.447 1.00 40.67 309 ASN A CA 1
ATOM 2281 C C . ASN A 1 301 ? 6.130 28.136 28.890 1.00 42.88 309 ASN A C 1
ATOM 2282 O O . ASN A 1 301 ? 6.069 27.160 29.633 1.00 43.33 309 ASN A O 1
ATOM 2287 N N . LEU A 1 302 ? 5.795 29.364 29.275 1.00 44.36 310 LEU A N 1
ATOM 2288 C CA . LEU A 1 302 ? 5.343 29.665 30.631 1.00 46.95 310 LEU A CA 1
ATOM 2289 C C . LEU A 1 302 ? 3.926 29.156 30.871 1.00 49.56 310 LEU A C 1
ATOM 2290 O O . LEU A 1 302 ? 3.661 28.504 31.884 1.00 51.26 310 LEU A O 1
ATOM 2295 N N . VAL A 1 303 ? 3.022 29.464 29.942 1.00 50.40 311 VAL A N 1
ATOM 2296 C CA . VAL A 1 303 ? 1.637 28.968 29.984 1.00 52.74 311 VAL A CA 1
ATOM 2297 C C . VAL A 1 303 ? 1.455 27.944 28.864 1.00 51.83 311 VAL A C 1
ATOM 2298 O O . VAL A 1 303 ? 2.017 28.101 27.775 1.00 49.97 311 VAL A O 1
ATOM 2302 N N . ALA A 1 304 ? 0.689 26.890 29.140 1.00 53.47 312 ALA A N 1
ATOM 2303 C CA . ALA A 1 304 ? 0.501 25.793 28.184 1.00 52.83 312 ALA A CA 1
ATOM 2304 C C . ALA A 1 304 ? -0.388 26.186 26.992 1.00 53.30 312 ALA A C 1
ATOM 2305 O O . ALA A 1 304 ? -1.182 27.130 27.072 1.00 54.69 312 ALA A O 1
ATOM 2307 N N . GLY A 1 305 ? -0.222 25.453 25.889 1.00 52.33 313 GLY A N 1
ATOM 2308 C CA . GLY A 1 305 ? -1.077 25.576 24.710 1.00 52.98 313 GLY A CA 1
ATOM 2309 C C . GLY A 1 305 ? -0.675 26.686 23.763 1.00 51.39 313 GLY A C 1
ATOM 2310 O O . GLY A 1 305 ? 0.503 26.999 23.631 1.00 49.12 313 GLY A O 1
ATOM 2311 N N . ASN A 1 306 ? -1.668 27.268 23.094 1.00 53.05 314 ASN A N 1
ATOM 2312 C CA . ASN A 1 306 ? -1.452 28.427 22.230 1.00 52.25 314 ASN A CA 1
ATOM 2313 C C . ASN A 1 306 ? -2.664 29.359 22.132 1.00 54.50 314 ASN A C 1
ATOM 2314 O O . ASN A 1 306 ? -3.739 29.067 22.673 1.00 57.34 314 ASN A O 1
ATOM 2319 N N . GLN A 1 307 ? -2.465 30.477 21.433 1.00 53.85 315 GLN A N 1
ATOM 2320 C CA . GLN A 1 307 ? -3.523 31.451 21.148 1.00 55.94 315 GLN A CA 1
ATOM 2321 C C . GLN A 1 307 ? -3.372 32.045 19.740 1.00 54.93 315 GLN A C 1
ATOM 2322 O O . GLN A 1 307 ? -2.333 31.897 19.088 1.00 52.66 315 GLN A O 1
ATOM 2328 N N . ASP A 1 308 ? -4.420 32.724 19.296 1.00 57.14 316 ASP A N 1
ATOM 2329 C CA . ASP A 1 308 ? -4.423 33.453 18.035 1.00 56.81 316 ASP A CA 1
ATOM 2330 C C . ASP A 1 308 ? -3.632 34.760 18.211 1.00 55.79 316 ASP A C 1
ATOM 2331 O O . ASP A 1 308 ? -3.831 35.493 19.192 1.00 56.85 316 ASP A O 1
ATOM 2336 N N . ILE A 1 309 ? -2.749 35.047 17.254 1.00 53.78 317 ILE A N 1
ATOM 2337 C CA . ILE A 1 309 ? -1.950 36.284 17.263 1.00 52.98 317 ILE A CA 1
ATOM 2338 C C . ILE A 1 309 ? -2.799 37.576 17.253 1.00 55.07 317 ILE A C 1
ATOM 2339 O O . ILE A 1 309 ? -2.319 38.640 17.641 1.00 55.01 317 ILE A O 1
ATOM 2344 N N . ASN A 1 310 ? -4.050 37.487 16.808 1.00 57.25 318 ASN A N 1
ATOM 2345 C CA . ASN A 1 310 ? -4.916 38.658 16.721 1.00 59.55 318 ASN A CA 1
ATOM 2346 C C . ASN A 1 310 ? -5.858 38.842 17.907 1.00 62.64 318 ASN A C 1
ATOM 2347 O O . ASN A 1 310 ? -6.809 39.607 17.818 1.00 64.99 318 ASN A O 1
ATOM 2352 N N . LYS A 1 311 ? -5.591 38.156 19.015 1.00 63.30 319 LYS A N 1
ATOM 2353 C CA . LYS A 1 311 ? -6.392 38.321 20.231 1.00 66.25 319 LYS A CA 1
ATOM 2354 C C . LYS A 1 311 ? -5.884 39.556 20.986 1.00 66.79 319 LYS A C 1
ATOM 2355 O O . LYS A 1 311 ? -4.668 39.744 21.150 1.00 64.69 319 LYS A O 1
ATOM 2361 N N . LYS A 1 312 ? -6.820 40.399 21.418 1.00 69.82 320 LYS A N 1
ATOM 2362 C CA . LYS A 1 312 ? -6.503 41.567 22.235 1.00 70.81 320 LYS A CA 1
ATOM 2363 C C . LYS A 1 312 ? -7.303 41.468 23.541 1.00 73.26 320 LYS A C 1
ATOM 2364 O O . LYS A 1 312 ? -8.532 41.375 23.504 1.00 75.68 320 LYS A O 1
ATOM 2370 N N . PRO A 1 313 ? -6.611 41.451 24.698 1.00 72.54 321 PRO A N 1
ATOM 2371 C CA . PRO A 1 313 ? -5.154 41.387 24.865 1.00 69.24 321 PRO A CA 1
ATOM 2372 C C . PRO A 1 313 ? -4.635 39.956 24.777 1.00 66.84 321 PRO A C 1
ATOM 2373 O O . PRO A 1 313 ? -5.382 39.012 25.053 1.00 68.42 321 PRO A O 1
ATOM 2377 N N . LEU A 1 314 ? -3.367 39.804 24.396 1.00 63.01 322 LEU A N 1
ATOM 2378 C CA . LEU A 1 314 ? -2.711 38.497 24.390 1.00 60.60 322 LEU A CA 1
ATOM 2379 C C . LEU A 1 314 ? -2.446 38.005 25.814 1.00 60.83 322 LEU A C 1
ATOM 2380 O O . LEU A 1 314 ? -2.093 38.793 26.693 1.00 61.32 322 LEU A O 1
ATOM 2385 N N . THR A 1 315 ? -2.629 36.700 26.027 1.00 60.27 323 THR A N 1
ATOM 2386 C CA . THR A 1 315 ? -2.228 36.042 27.271 1.00 60.14 323 THR A CA 1
ATOM 2387 C C . THR A 1 315 ? -0.697 36.076 27.358 1.00 57.00 323 THR A C 1
ATOM 2388 O O . THR A 1 315 ? -0.012 35.677 26.415 1.00 53.95 323 THR A O 1
ATOM 2392 N N . TYR A 1 316 ? -0.178 36.584 28.476 1.00 57.17 324 TYR A N 1
ATOM 2393 C CA . TYR A 1 316 ? 1.262 36.626 28.717 1.00 54.75 324 TYR A CA 1
ATOM 2394 C C . TYR A 1 316 ? 1.822 35.208 28.790 1.00 53.07 324 TYR A C 1
ATOM 2395 O O . TYR A 1 316 ? 1.197 34.307 29.361 1.00 54.35 324 TYR A O 1
ATOM 2404 N N . GLY A 1 317 ? 2.985 35.020 28.171 1.00 50.18 325 GLY A N 1
ATOM 2405 C CA . GLY A 1 317 ? 3.734 33.770 28.265 1.00 48.59 325 GLY A CA 1
ATOM 2406 C C . GLY A 1 317 ? 3.147 32.562 27.548 1.00 48.10 325 GLY A C 1
ATOM 2407 O O . GLY A 1 317 ? 3.622 31.443 27.749 1.00 47.10 325 GLY A O 1
ATOM 2408 N N . GLN A 1 318 ? 2.120 32.768 26.719 1.00 48.44 326 GLN A N 1
ATOM 2409 C CA . GLN A 1 318 ? 1.521 31.665 25.968 1.00 48.17 326 GLN A CA 1
ATOM 2410 C C . GLN A 1 318 ? 1.867 31.749 24.476 1.00 46.25 326 GLN A C 1
ATOM 2411 O O . GLN A 1 318 ? 1.855 32.836 23.887 1.00 46.24 326 GLN A O 1
ATOM 2417 N N . SER A 1 319 ? 2.161 30.602 23.868 1.00 44.78 327 SER A N 1
ATOM 2418 C CA . SER A 1 319 ? 2.558 30.573 22.466 1.00 42.67 327 SER A CA 1
ATOM 2419 C C . SER A 1 319 ? 1.508 31.208 21.565 1.00 43.49 327 SER A C 1
ATOM 2420 O O . SER A 1 319 ? 0.310 31.004 21.732 1.00 45.39 327 SER A O 1
ATOM 2423 N N . VAL A 1 320 ? 2.001 31.983 20.610 1.00 41.79 328 VAL A N 1
ATOM 2424 C CA . VAL A 1 320 ? 1.193 32.606 19.579 1.00 42.16 328 VAL A CA 1
ATOM 2425 C C . VAL A 1 320 ? 1.238 31.780 18.281 1.00 40.92 328 VAL A C 1
ATOM 2426 O O . VAL A 1 320 ? 0.531 32.089 17.322 1.00 41.33 328 VAL A O 1
ATOM 2430 N N . THR A 1 321 ? 2.075 30.738 18.268 1.00 39.47 329 THR A N 1
ATOM 2431 C CA . THR A 1 321 ? 2.174 29.796 17.150 1.00 38.51 329 THR A CA 1
ATOM 2432 C C . THR A 1 321 ? 1.806 28.379 17.643 1.00 39.78 329 THR A C 1
ATOM 2433 O O . THR A 1 321 ? 0.673 28.162 18.080 1.00 41.42 329 THR A O 1
ATOM 2437 N N . ASP A 1 322 ? 2.740 27.424 17.598 1.00 38.89 330 ASP A N 1
ATOM 2438 C CA . ASP A 1 322 ? 2.412 26.032 17.945 1.00 40.07 330 ASP A CA 1
ATOM 2439 C C . ASP A 1 322 ? 2.179 25.871 19.454 1.00 41.66 330 ASP A C 1
ATOM 2440 O O . ASP A 1 322 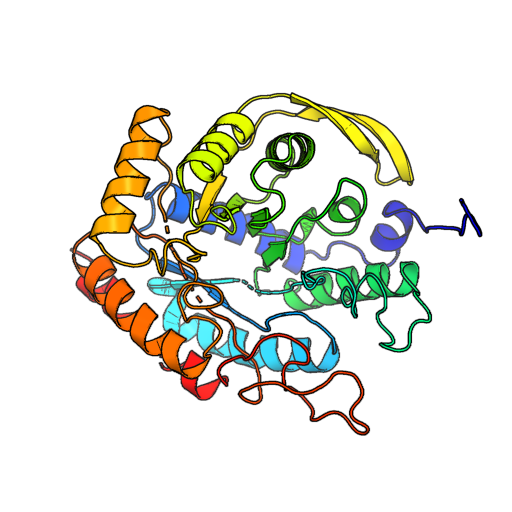? 2.660 26.663 20.269 1.00 41.14 330 ASP A O 1
ATOM 2445 N N . LYS A 1 323 ? 1.427 24.837 19.806 1.00 43.49 331 LYS A N 1
ATOM 2446 C CA . LYS A 1 323 ? 1.125 24.541 21.200 1.00 45.28 331 LYS A CA 1
ATOM 2447 C C . LYS A 1 323 ? 2.379 24.060 21.928 1.00 43.90 331 LYS A C 1
ATOM 2448 O O . LYS A 1 323 ? 3.107 23.201 21.430 1.00 43.05 331 LYS A O 1
ATOM 2454 N N . CYS A 1 324 ? 2.636 24.648 23.093 1.00 44.30 332 CYS A N 1
ATOM 2455 C CA . CYS A 1 324 ? 3.780 24.296 23.923 1.00 43.14 332 CYS A CA 1
ATOM 2456 C C . CYS A 1 324 ? 3.305 23.727 25.256 1.00 44.81 332 CYS A C 1
ATOM 2457 O O . CYS A 1 324 ? 2.219 24.075 25.739 1.00 46.47 332 CYS A O 1
ATOM 2460 N N . VAL A 1 325 ? 4.122 22.861 25.855 1.00 43.96 333 VAL A N 1
ATOM 2461 C CA . VAL A 1 325 ? 3.899 22.438 27.242 1.00 45.71 333 VAL A CA 1
ATOM 2462 C C . VAL A 1 325 ? 4.304 23.568 28.198 1.00 45.77 333 VAL A C 1
ATOM 2463 O O . VAL A 1 325 ? 5.118 24.419 27.849 1.00 43.98 333 VAL A O 1
ATOM 2467 N N . ASP A 1 326 ? 3.713 23.601 29.390 1.00 48.10 334 ASP A N 1
ATOM 2468 C CA . ASP A 1 326 ? 4.126 24.590 30.395 1.00 48.51 334 ASP A CA 1
ATOM 2469 C C . ASP A 1 326 ? 5.461 24.169 31.048 1.00 47.18 334 ASP A C 1
ATOM 2470 O O . ASP A 1 326 ? 5.976 23.082 30.772 1.00 45.71 334 ASP A O 1
ATOM 2475 N N . PHE A 1 327 ? 6.025 25.044 31.878 1.00 47.46 335 PHE A N 1
ATOM 2476 C CA . PHE A 1 327 ? 7.338 24.803 32.487 1.00 46.58 335 PHE A CA 1
ATOM 2477 C C . PHE A 1 327 ? 7.326 23.658 33.500 1.00 47.87 335 PHE A C 1
ATOM 2478 O O . PHE A 1 327 ? 8.266 22.867 33.566 1.00 46.82 335 PHE A O 1
ATOM 2486 N N . GLU A 1 328 ? 6.264 23.589 34.295 1.00 50.50 336 GLU A N 1
ATOM 2487 C CA . GLU A 1 328 ? 6.084 22.506 35.253 1.00 52.12 336 GLU A CA 1
ATOM 2488 C C . GLU A 1 328 ? 6.261 21.168 34.547 1.00 50.75 336 GLU A C 1
ATOM 2489 O O . GLU A 1 328 ? 7.030 20.328 35.007 1.00 50.30 336 GLU A O 1
ATOM 2495 N N . GLU A 1 329 ? 5.581 20.995 33.413 1.00 49.90 337 GLU A N 1
ATOM 2496 C CA . GLU A 1 329 ? 5.665 19.752 32.653 1.00 49.06 337 GLU A CA 1
ATOM 2497 C C . GLU A 1 329 ? 7.068 19.570 32.063 1.00 46.15 337 GLU A C 1
ATOM 2498 O O . GLU A 1 329 ? 7.568 18.448 31.981 1.00 45.26 337 GLU A O 1
ATOM 2504 N N . THR A 1 330 ? 7.696 20.676 31.670 1.00 44.23 338 THR A N 1
ATOM 2505 C CA . THR A 1 330 ? 9.064 20.648 31.166 1.00 42.16 338 THR A CA 1
ATOM 2506 C C . THR A 1 330 ? 10.067 20.122 32.201 1.00 42.07 338 THR A C 1
ATOM 2507 O O . THR A 1 330 ? 10.976 19.372 31.845 1.00 41.20 338 THR A O 1
ATOM 2511 N N . VAL A 1 331 ? 9.903 20.509 33.466 1.00 43.32 339 VAL A N 1
ATOM 2512 C CA . VAL A 1 331 ? 10.760 20.001 34.538 1.00 43.43 339 VAL A CA 1
ATOM 2513 C C . VAL A 1 331 ? 10.610 18.481 34.671 1.00 44.20 339 VAL A C 1
ATOM 2514 O O . VAL A 1 331 ? 11.599 17.775 34.853 1.00 43.55 339 VAL A O 1
ATOM 2518 N N . LYS A 1 332 ? 9.386 17.975 34.557 1.00 45.68 340 LYS A N 1
ATOM 2519 C CA . LYS A 1 332 ? 9.166 16.527 34.614 1.00 46.83 340 LYS A CA 1
ATOM 2520 C C . LYS A 1 332 ? 9.896 15.817 33.484 1.00 44.30 340 LYS A C 1
ATOM 2521 O O . LYS A 1 332 ? 10.432 14.726 33.662 1.00 44.04 340 LYS A O 1
ATOM 2535 N N . LEU A 1 334 ? 12.609 16.883 31.944 1.00 37.74 342 LEU A N 1
ATOM 2536 C CA . LEU A 1 334 ? 14.036 16.892 32.262 1.00 36.70 342 LEU A CA 1
ATOM 2537 C C . LEU A 1 334 ? 14.359 15.776 33.268 1.00 38.10 342 LEU A C 1
ATOM 2538 O O . LEU A 1 334 ? 15.333 15.041 33.093 1.00 36.84 342 LEU A O 1
ATOM 2543 N N . GLU A 1 335 ? 13.523 15.630 34.296 1.00 40.55 343 GLU A N 1
ATOM 2544 C CA . GLU A 1 335 ? 13.675 14.534 35.256 1.00 42.33 343 GLU A CA 1
ATOM 2545 C C . GLU A 1 335 ? 13.729 13.194 34.521 1.00 41.89 343 GLU A C 1
ATOM 2546 O O . GLU A 1 335 ? 14.608 12.373 34.779 1.00 41.63 343 GLU A O 1
ATOM 2560 N N . LEU A 1 337 ? 14.513 12.560 31.396 1.00 37.51 345 LEU A N 1
ATOM 2561 C CA . LEU A 1 337 ? 15.720 12.452 30.571 1.00 35.87 345 LEU A CA 1
ATOM 2562 C C . LEU A 1 337 ? 16.974 12.177 31.410 1.00 35.96 345 LEU A C 1
ATOM 2563 O O . LEU A 1 337 ? 17.831 11.382 31.010 1.00 34.99 345 LEU A O 1
ATOM 2568 N N . ALA A 1 338 ? 17.064 12.833 32.567 1.00 36.84 346 ALA A N 1
ATOM 2569 C CA . ALA A 1 338 ? 18.198 12.668 33.456 1.00 37.21 346 ALA A CA 1
ATOM 2570 C C . ALA A 1 338 ? 18.222 11.250 34.020 1.00 38.87 346 ALA A C 1
ATOM 2571 O O . ALA A 1 338 ? 19.294 10.675 34.189 1.00 38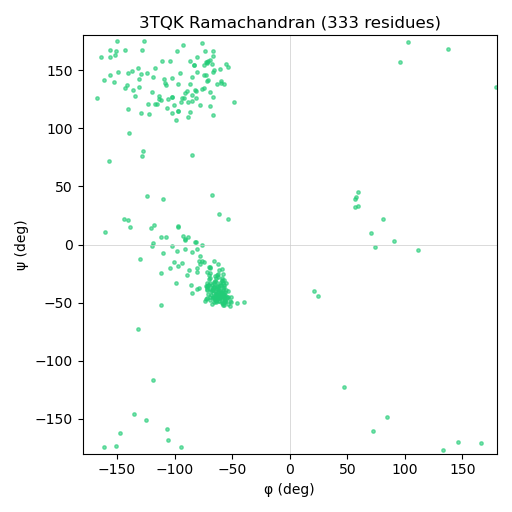.59 346 ALA A O 1
ATOM 2573 N N . GLU A 1 339 ? 17.047 10.682 34.296 1.00 40.68 347 GLU A N 1
ATOM 2574 C CA . GLU A 1 339 ? 16.977 9.295 34.747 1.00 42.54 347 GLU A CA 1
ATOM 2575 C C . GLU A 1 339 ? 17.421 8.355 33.633 1.00 41.19 347 GLU A C 1
ATOM 2576 O O . GLU A 1 339 ? 18.179 7.420 33.877 1.00 41.55 347 GLU A O 1
ATOM 2582 N N . ALA A 1 340 ? 16.930 8.602 32.420 1.00 39.53 348 ALA A N 1
ATOM 2583 C CA . ALA A 1 340 ? 17.324 7.830 31.248 1.00 38.27 348 ALA A CA 1
ATOM 2584 C C . ALA A 1 340 ? 18.841 7.750 31.109 1.00 36.67 348 ALA A C 1
ATOM 2585 O O . ALA A 1 340 ? 19.378 6.678 30.843 1.00 36.55 348 ALA A O 1
ATOM 2587 N N . VAL A 1 341 ? 19.521 8.882 31.282 1.00 35.25 349 VAL A N 1
ATOM 2588 C CA . VAL A 1 341 ? 20.975 8.934 31.175 1.00 33.94 349 VAL A CA 1
ATOM 2589 C C . VAL A 1 341 ? 21.633 8.176 32.332 1.00 35.55 349 VAL A C 1
ATOM 2590 O O . VAL A 1 341 ? 22.582 7.415 32.118 1.00 35.36 349 VAL A O 1
ATOM 2594 N N . GLN A 1 342 ? 21.126 8.353 33.547 1.00 36.75 350 GLN A N 1
ATOM 2595 C CA . GLN A 1 342 ? 21.706 7.649 34.699 1.00 38.52 350 GLN A CA 1
ATOM 2596 C C . GLN A 1 342 ? 21.697 6.122 34.493 1.00 39.42 350 GLN A C 1
ATOM 2597 O O . GLN A 1 342 ? 22.691 5.448 34.771 1.00 39.56 350 GLN A O 1
ATOM 2603 N N . VAL A 1 343 ? 20.592 5.597 33.967 1.00 39.97 351 VAL A N 1
ATOM 2604 C CA . VAL A 1 343 ? 20.469 4.169 33.697 1.00 41.02 351 VAL A CA 1
ATOM 2605 C C . VAL A 1 343 ? 21.333 3.759 32.507 1.00 39.82 351 VAL A C 1
ATOM 2606 O O . VAL A 1 343 ? 21.868 2.646 32.458 1.00 40.49 351 VAL A O 1
ATOM 2610 N N . ARG A 1 344 ? 21.477 4.664 31.547 1.00 38.28 352 ARG A N 1
ATOM 2611 C CA . ARG A 1 344 ? 22.354 4.418 30.419 1.00 36.99 352 ARG A CA 1
ATOM 2612 C C . ARG A 1 344 ? 23.770 4.106 30.907 1.00 37.35 352 ARG A C 1
ATOM 2613 O O . ARG A 1 344 ? 24.407 3.195 30.390 1.00 37.24 352 ARG A O 1
ATOM 2621 N N . ARG A 1 345 ? 24.239 4.838 31.917 1.00 37.77 353 ARG A N 1
ATOM 2622 C CA . ARG A 1 345 ? 25.651 4.795 32.306 1.00 38.08 353 ARG A CA 1
ATOM 2623 C C . ARG A 1 345 ? 26.123 3.543 33.057 1.00 39.98 353 ARG A C 1
ATOM 2624 O O . ARG A 1 345 ? 25.475 3.064 33.998 1.00 40.85 353 ARG A O 1
ATOM 2632 N N . GLY A 1 346 ? 27.287 3.062 32.602 1.00 40.31 354 GLY A N 1
ATOM 2633 C CA . GLY A 1 346 ? 28.016 1.961 33.176 1.00 41.65 354 GLY A CA 1
ATOM 2634 C C . GLY A 1 346 ? 29.242 2.518 33.855 1.00 41.89 354 GLY A C 1
ATOM 2635 O O . GLY A 1 346 ? 29.811 3.527 33.403 1.00 39.19 354 GLY A O 1
#

CATH classification: 3.20.20.70

Solvent-accessible surface area: 14988 Å² total

InterPro domains:
  IPR006218 DAHP synthetase I/KDSA [PF00793] (47-341)
  IPR006219 DAHP synthase, class 1 [PIRSF001361] (8-353)
  IPR006219 DAHP synthase, class 1 [PTHR21225] (5-357)
  IPR006219 DAHP synthase, class 1 [TIGR00034] (13-353)
  IPR013785 Aldolase-type TIM barrel [G3DSA:3.20.20.70] (10-354)

Radius of gyration: 18.9 Å; Cα contacts (8 Å, |Δi|>4): 716; chains: 1; bounding box: 42×49×48 Å

Organism: Francisella tularensis subsp. tularensis (strain SCHU S4 / Schu 4) (NCBI:txid177416)

Secondary structure (DSSP, 8-state):
----------HHHHHHHS---HHHHHHHHHHHHHHHHHHHTSS-SEEE--B-SS-S-HHHHHHHHHHHHHHHHHHTTTEEE---------SS-S---TTT-TTSSS---HHHHHHHHHHHHHHHH-----EEE--SSSGGGGTGGG-SEEEE-GGGTT-HHHHHHHTT-SSEEEEEPPTT--SHHHHHHHHHHTS--EEEEE-TTS-EEEEE----S-EEEE----TT----SHHHHHHHHHHHHHTT-------SSHHHHTT-GGGHHHHHHHHHHHHHH-SS--B--BB-SEEEE--TT-SSPPTTEESSS-BB-HHHHH----HHHHHHH--

Nearest PDB structures (foldseek):
  3tqk-assembly1_A-2  TM=1.002E+00  e=8.530E-67  Francisella tularensis subsp. tularensis
  5cks-assembly1_A  TM=9.642E-01  e=1.091E-42  Escherichia coli K-12
  1of6-assembly2_C  TM=9.671E-01  e=4.654E-41 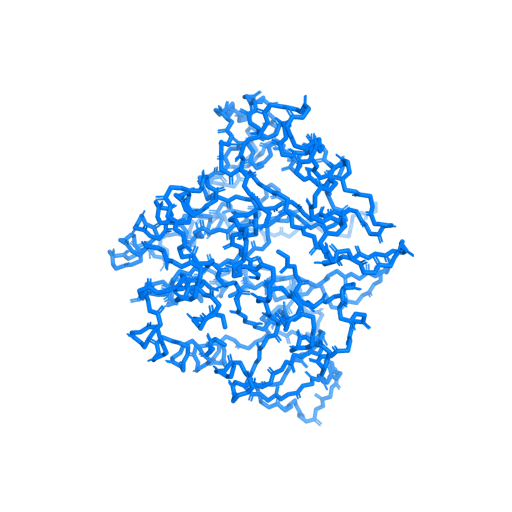 Saccharomyces cerevisiae
  1ofr-assembly5_F  TM=9.691E-01  e=7.705E-41  Saccharomyces cerevisiae
  1ofr-assembly1_B  TM=9.628E-01  e=6.805E-39  Saccharomyces cerevisiae